Protein 3GJY (pdb70)

Structure (mmCIF, N/CA/C/O backbone):
data_3GJY
#
_entry.id   3GJY
#
_cell.length_a   52.909
_cell.length_b   65.009
_cell.length_c   87.308
_cell.angle_alpha   90.00
_cell.angle_beta   90.00
_cell.angle_gamma   90.00
#
_symmetry.space_group_name_H-M   'P 21 21 21'
#
loop_
_entity.id
_entity.type
_entity.pdbx_description
1 polymer 'Spermidine synthase'
2 non-polymer 'FORMIC ACID'
3 water water
#
loop_
_atom_site.group_PDB
_atom_site.id
_atom_site.type_symbol
_atom_site.label_atom_id
_atom_site.label_alt_id
_atom_site.label_comp_id
_atom_site.label_asym_id
_atom_site.label_entity_id
_atom_site.label_seq_id
_atom_site.pdbx_PDB_ins_code
_atom_site.Cartn_x
_atom_site.Cartn_y
_atom_site.Cartn_z
_atom_site.occupancy
_atom_site.B_iso_or_equiv
_atom_site.auth_seq_id
_atom_site.auth_comp_id
_atom_site.auth_asym_id
_atom_site.auth_atom_id
_atom_site.pdbx_PDB_model_num
ATOM 1 N N . THR A 1 21 ? -0.681 59.321 20.502 1.00 31.33 18 THR A N 1
ATOM 2 C CA . THR A 1 21 ? 0.299 59.445 21.634 1.00 29.91 18 THR A CA 1
ATOM 3 C C . THR A 1 21 ? 0.823 58.088 22.131 1.00 28.31 18 THR A C 1
ATOM 4 O O . THR A 1 21 ? 0.071 57.096 22.187 1.00 29.33 18 THR A O 1
ATOM 8 N N . PRO A 1 22 ? 2.118 58.037 22.499 1.00 25.68 19 PRO A N 1
ATOM 9 C CA . PRO A 1 22 ? 2.626 56.915 23.251 1.00 24.23 19 PRO A CA 1
ATOM 10 C C . PRO A 1 22 ? 1.939 56.841 24.591 1.00 23.45 19 PRO A C 1
ATOM 11 O O . PRO A 1 22 ? 1.391 57.851 25.063 1.00 23.29 19 PRO A O 1
ATOM 15 N N . ILE A 1 23 ? 1.973 55.648 25.182 1.00 22.86 20 ILE A N 1
ATOM 16 C CA . ILE A 1 23 ? 1.474 55.400 26.520 1.00 22.42 20 ILE A CA 1
ATOM 17 C C . ILE A 1 23 ? 2.635 54.986 27.408 1.00 21.52 20 ILE A C 1
ATOM 18 O O . ILE A 1 23 ? 3.348 54.012 27.101 1.00 20.43 20 ILE A O 1
ATOM 23 N N . ALA A 1 24 ? 2.841 55.705 28.501 1.00 20.42 21 ALA A N 1
ATOM 24 C CA . ALA A 1 24 ? 3.956 55.411 29.392 1.00 20.51 21 ALA A CA 1
ATOM 25 C C . ALA A 1 24 ? 3.839 54.014 29.966 1.00 20.97 21 ALA A C 1
ATOM 26 O O . ALA A 1 24 ? 2.722 53.528 30.245 1.00 22.55 21 ALA A O 1
ATOM 28 N N . GLY A 1 25 ? 4.987 53.356 30.112 1.00 20.17 22 GLY A N 1
ATOM 29 C CA . GLY A 1 25 ? 4.997 52.042 30.722 1.00 19.70 22 GLY A CA 1
ATOM 30 C C . GLY A 1 25 ? 6.108 51.166 30.210 1.00 19.15 22 GLY A C 1
ATOM 31 O O . GLY A 1 25 ? 7.048 51.613 29.538 1.00 18.56 22 GLY A O 1
ATOM 32 N N . THR A 1 26 ? 5.985 49.894 30.557 1.00 19.76 23 THR A N 1
ATOM 33 C CA . THR A 1 26 ? 6.960 48.877 30.215 1.00 21.40 23 THR A CA 1
ATOM 34 C C . THR A 1 26 ? 6.387 47.937 29.173 1.00 20.64 23 THR A C 1
ATOM 35 O O . THR A 1 26 ? 5.256 47.459 29.308 1.00 21.95 23 THR A O 1
ATOM 39 N N . TYR A 1 27 ? 7.173 47.685 28.129 1.00 18.92 24 TYR A N 1
ATOM 40 C CA . TYR A 1 27 ? 6.747 46.835 26.997 1.00 18.22 24 TYR A CA 1
ATOM 41 C C . TYR A 1 27 ? 7.751 45.712 26.793 1.00 18.50 24 TYR A C 1
ATOM 42 O O . TYR A 1 27 ? 8.977 45.919 26.821 1.00 18.70 24 TYR A O 1
ATOM 51 N N . GLU A 1 28 ? 7.257 44.497 26.598 1.00 19.17 25 GLU A N 1
ATOM 52 C CA A GLU A 1 28 ? 8.133 43.370 26.363 0.50 19.95 25 GLU A CA 1
ATOM 53 C CA B GLU A 1 28 ? 8.149 43.373 26.360 0.50 19.97 25 GLU A CA 1
ATOM 54 C C . GLU A 1 28 ? 8.505 43.313 24.879 1.00 19.64 25 GLU A C 1
ATOM 55 O O . GLU A 1 28 ? 7.646 43.053 24.014 1.00 20.92 25 GLU A O 1
ATOM 66 N N . GLY A 1 29 ? 9.754 43.595 24.565 1.00 18.78 26 GLY A N 1
ATOM 67 C CA . GLY A 1 29 ? 10.219 43.459 23.205 1.00 18.59 26 GLY A CA 1
ATOM 68 C C . GLY A 1 29 ? 10.606 42.027 22.917 1.00 18.38 26 GLY A C 1
ATOM 69 O O . GLY A 1 29 ? 10.591 41.138 23.802 1.00 19.59 26 GLY A O 1
ATOM 70 N N . GLU A 1 30 ? 11.032 41.793 21.691 1.00 17.27 27 GLU A N 1
ATOM 71 C CA . GLU A 1 30 ? 11.488 40.474 21.329 1.00 18.44 27 GLU A CA 1
ATOM 72 C C . GLU A 1 30 ? 12.866 40.177 21.934 1.00 18.66 27 GLU A C 1
ATOM 73 O O . GLU A 1 30 ? 13.144 39.025 22.299 1.00 21.03 27 GLU A O 1
ATOM 79 N N . TYR A 1 31 ? 13.714 41.209 22.034 1.00 18.48 28 TYR A N 1
ATOM 80 C CA . TYR A 1 31 ? 15.097 41.085 22.529 1.00 18.88 28 TYR A CA 1
ATOM 81 C C . TYR A 1 31 ? 15.380 42.002 23.719 1.00 19.20 28 TYR A C 1
ATOM 82 O O . TYR A 1 31 ? 16.467 41.942 24.300 1.00 20.45 28 TYR A O 1
ATOM 91 N N . SER A 1 32 ? 14.424 42.840 24.107 1.00 19.11 29 SER A N 1
ATOM 92 C CA A SER A 1 32 ? 14.682 43.823 25.161 0.50 20.02 29 SER A CA 1
ATOM 93 C CA B SER A 1 32 ? 14.694 43.834 25.146 0.50 18.90 29 SER A CA 1
ATOM 94 C C . SER A 1 32 ? 13.419 44.228 25.855 1.00 18.89 29 SER A C 1
ATOM 95 O O . SER A 1 32 ? 12.335 44.141 25.267 1.00 21.64 29 SER A O 1
ATOM 100 N N . VAL A 1 33 ? 13.549 44.688 27.099 1.00 18.13 30 VAL A N 1
ATOM 101 C CA A VAL A 1 33 ? 12.422 45.374 27.746 0.50 18.10 30 VAL A CA 1
ATOM 102 C CA B VAL A 1 33 ? 12.434 45.367 27.758 0.50 17.79 30 VAL A CA 1
ATOM 103 C C . VAL A 1 33 ? 12.484 46.843 27.367 1.00 17.28 30 VAL A C 1
ATOM 104 O O . VAL A 1 33 ? 13.546 47.482 27.441 1.00 17.41 30 VAL A O 1
ATOM 111 N N . ILE A 1 34 ? 11.355 47.374 26.931 1.00 16.99 31 ILE A N 1
ATOM 112 C CA . ILE A 1 34 ? 11.288 48.747 26.419 1.00 16.79 31 ILE A CA 1
ATOM 113 C C . ILE A 1 34 ? 10.472 49.601 27.395 1.00 17.75 31 ILE A C 1
ATOM 114 O O . ILE A 1 34 ? 9.321 49.258 27.671 1.00 18.29 31 ILE A O 1
ATOM 119 N N . GLU A 1 35 ? 11.049 50.699 27.880 1.00 17.10 32 GLU A N 1
ATOM 120 C CA A GLU A 1 35 ? 10.322 51.585 28.794 0.50 17.30 32 GLU A CA 1
ATOM 121 C CA B GLU A 1 35 ? 10.381 51.598 28.835 0.50 17.96 32 GLU A CA 1
ATOM 122 C C . GLU A 1 35 ? 10.106 52.941 28.159 1.00 16.75 32 GLU A C 1
ATOM 123 O O . GLU A 1 35 ? 11.026 53.535 27.608 1.00 16.54 32 GLU A O 1
ATOM 134 N N . LEU A 1 36 ? 8.853 53.409 28.217 1.00 16.09 33 LEU A N 1
ATOM 135 C CA . LEU A 1 36 ? 8.509 54.726 27.692 1.00 15.26 33 LEU A CA 1
ATOM 136 C C . LEU A 1 36 ? 8.146 55.618 28.855 1.00 15.71 33 LEU A C 1
ATOM 137 O O . LEU A 1 36 ? 7.263 55.271 29.644 1.00 16.78 33 LEU A O 1
ATOM 142 N N . GLU A 1 37 ? 8.826 56.768 28.954 1.00 16.61 34 GLU A N 1
ATOM 143 C CA . GLU A 1 37 ? 8.562 57.727 30.036 1.00 17.51 34 GLU A CA 1
ATOM 144 C C . GLU A 1 37 ? 8.273 59.117 29.448 1.00 17.78 34 GLU A C 1
ATOM 145 O O . GLU A 1 37 ? 9.032 59.621 28.615 1.00 17.87 34 GLU A O 1
ATOM 151 N N . ALA A 1 38 ? 7.190 59.740 29.895 1.00 17.97 35 ALA A N 1
ATOM 152 C CA . ALA A 1 38 ? 6.825 61.085 29.439 1.00 17.43 35 ALA A CA 1
ATOM 153 C C . ALA A 1 38 ? 7.665 62.099 30.187 1.00 17.21 35 ALA A C 1
ATOM 154 O O . ALA A 1 38 ? 7.817 62.005 31.410 1.00 18.73 35 ALA A O 1
ATOM 156 N N . ASP A 1 39 ? 8.225 63.064 29.471 1.00 17.23 36 ASP A N 1
ATOM 157 C CA . ASP A 1 39 ? 8.919 64.184 30.118 1.00 16.86 36 ASP A CA 1
ATOM 158 C C . ASP A 1 39 ? 7.970 64.970 31.022 1.00 17.26 36 ASP A C 1
ATOM 159 O O . ASP A 1 39 ? 6.881 65.353 30.600 1.00 17.96 36 ASP A O 1
ATOM 164 N N . SER A 1 40 ? 8.424 65.276 32.225 1.00 16.83 37 SER A N 1
ATOM 165 C CA . SER A 1 40 ? 7.624 66.110 33.150 1.00 16.77 37 SER A CA 1
ATOM 166 C C . SER A 1 40 ? 7.433 67.533 32.635 1.00 17.41 37 SER A C 1
ATOM 167 O O . SER A 1 40 ? 6.390 68.148 32.833 1.00 18.51 37 SER A O 1
ATOM 170 N N . TYR A 1 41 ? 8.459 68.031 31.952 1.00 17.24 38 TYR A N 1
ATOM 171 C CA . TYR A 1 41 ? 8.478 69.451 31.560 1.00 19.21 38 TYR A CA 1
ATOM 172 C C . TYR A 1 41 ? 8.202 69.761 30.092 1.00 21.77 38 TYR A C 1
ATOM 173 O O . TYR A 1 41 ? 7.829 70.870 29.764 1.00 25.39 38 TYR A O 1
ATOM 182 N N . THR A 1 42 ? 8.401 68.795 29.200 1.00 21.19 39 THR A N 1
ATOM 183 C CA . THR 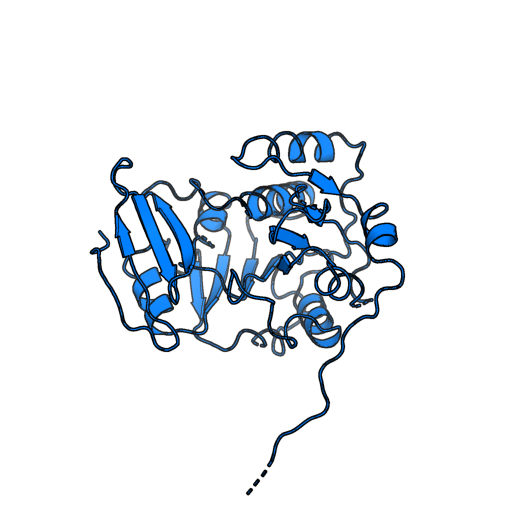A 1 42 ? 8.225 69.016 27.765 1.00 22.75 39 THR A CA 1
ATOM 184 C C . THR A 1 42 ? 6.928 68.412 27.317 1.00 22.19 39 THR A C 1
ATOM 185 O O . THR A 1 42 ? 6.715 67.204 27.487 1.00 20.87 39 THR A O 1
ATOM 189 N N . THR A 1 43 ? 6.064 69.244 26.735 1.00 21.94 40 THR A N 1
ATOM 190 C CA . THR A 1 43 ? 4.827 68.751 26.115 1.00 21.51 40 THR A CA 1
ATOM 191 C C . THR A 1 43 ? 5.206 67.758 25.020 1.00 20.59 40 THR A C 1
ATOM 192 O O . THR A 1 43 ? 6.023 68.068 24.148 1.00 21.04 40 THR A O 1
ATOM 196 N N . ASP A 1 44 ? 4.623 66.565 25.103 1.00 20.15 41 ASP A N 1
ATOM 197 C CA . ASP A 1 44 ? 4.853 65.536 24.076 1.00 18.90 41 ASP A CA 1
ATOM 198 C C . ASP A 1 44 ? 6.323 65.076 23.964 1.00 17.70 41 ASP A C 1
ATOM 199 O O . ASP A 1 44 ? 6.747 64.585 22.910 1.00 16.74 41 ASP A O 1
ATOM 204 N N . GLY A 1 45 ? 7.089 65.218 25.037 1.00 16.71 42 GLY A N 1
ATOM 205 C CA . GLY A 1 45 ? 8.439 64.682 25.101 1.00 15.51 42 GLY A CA 1
ATOM 206 C C . GLY A 1 45 ? 8.445 63.276 25.689 1.00 15.65 42 GLY A C 1
ATOM 207 O O . GLY A 1 45 ? 7.751 63.007 26.679 1.00 16.40 42 GLY A O 1
ATOM 208 N N . TRP A 1 46 ? 9.245 62.390 25.083 1.00 14.76 43 TRP A N 1
ATOM 209 C CA . TRP A 1 46 ? 9.259 60.982 25.447 1.00 14.42 43 TRP A CA 1
ATOM 210 C C . TRP A 1 46 ? 10.669 60.429 25.473 1.00 14.43 43 TRP A C 1
ATOM 211 O O . TRP A 1 46 ? 11.452 60.654 24.528 1.00 14.75 43 TRP A O 1
ATOM 222 N N . LEU A 1 47 ? 10.990 59.741 26.566 1.00 14.98 44 LEU A N 1
ATOM 223 C CA . LEU A 1 47 ? 12.247 59.017 26.700 1.00 14.95 44 LEU A CA 1
ATOM 224 C C . LEU A 1 47 ? 11.983 57.539 26.460 1.00 15.16 44 LEU A C 1
ATOM 225 O O . LEU A 1 47 ? 11.037 56.986 27.042 1.00 15.84 44 LEU A O 1
ATOM 230 N N . ILE A 1 48 ? 12.790 56.926 25.586 1.00 14.53 45 ILE A N 1
ATOM 231 C CA . ILE A 1 48 ? 12.669 55.512 25.268 1.00 14.39 45 ILE A CA 1
ATOM 232 C C . ILE A 1 48 ? 13.927 54.845 25.793 1.00 14.18 45 ILE A C 1
ATOM 233 O O . ILE A 1 48 ? 15.028 55.244 25.407 1.00 15.05 45 ILE A O 1
ATOM 238 N N . SER A 1 49 ? 13.755 53.864 26.696 1.00 14.05 46 SER A N 1
ATOM 239 C CA . SER A 1 49 ? 14.869 53.082 27.254 1.00 14.58 46 SER A CA 1
ATOM 240 C C . SER A 1 49 ? 14.744 51.637 26.832 1.00 15.08 46 SER A C 1
ATOM 241 O O . SER A 1 49 ? 13.635 51.126 26.616 1.00 15.35 46 SER A O 1
ATOM 244 N N . ILE A 1 50 ? 15.894 51.005 26.688 1.00 14.63 47 ILE A N 1
ATOM 245 C CA . ILE A 1 50 ? 15.986 49.621 26.217 1.00 15.38 47 ILE A CA 1
ATOM 246 C C . ILE A 1 50 ? 16.886 48.878 27.200 1.00 15.23 47 ILE A C 1
ATOM 247 O O . ILE A 1 50 ? 18.053 49.267 27.426 1.00 15.67 47 ILE A O 1
ATOM 252 N N . ASN A 1 51 ? 16.341 47.835 27.819 1.00 15.54 48 ASN A N 1
ATOM 253 C CA . ASN A 1 51 ? 17.052 47.118 28.873 1.00 16.80 48 ASN A CA 1
ATOM 254 C C . ASN A 1 51 ? 17.605 48.058 29.948 1.00 17.29 48 ASN A C 1
ATOM 255 O O . ASN A 1 51 ? 18.728 47.861 30.441 1.00 18.55 48 ASN A O 1
ATOM 260 N N . GLY A 1 52 ? 16.814 49.075 30.294 1.00 17.26 49 GLY A N 1
ATOM 261 C CA . GLY A 1 52 ? 17.192 50.002 31.351 1.00 18.86 49 GLY A CA 1
ATOM 262 C C . GLY A 1 52 ? 18.148 51.101 30.945 1.00 19.16 49 GLY A C 1
ATOM 263 O O . GLY A 1 52 ? 18.516 51.922 31.796 1.00 22.12 49 GLY A O 1
ATOM 264 N N . VAL A 1 53 ? 18.567 51.131 29.678 1.00 18.07 50 VAL A N 1
ATOM 265 C CA . VAL A 1 53 ? 19.502 52.160 29.193 1.00 17.97 50 VAL A CA 1
ATOM 266 C C . VAL A 1 53 ? 18.696 53.165 28.372 1.00 16.81 50 VAL A C 1
ATOM 267 O O . VAL A 1 53 ? 18.063 52.798 27.372 1.00 15.46 50 VAL A O 1
ATOM 271 N N . PRO A 1 54 ? 18.729 54.447 28.760 1.00 16.20 51 PRO A N 1
ATOM 272 C CA . PRO A 1 54 ? 18.124 55.476 27.892 1.00 17.11 51 PRO A CA 1
ATOM 273 C C . PRO A 1 54 ? 18.653 55.332 26.461 1.00 16.72 51 PRO A C 1
ATOM 274 O O . PRO A 1 54 ? 19.867 55.210 26.261 1.00 17.64 51 PRO A O 1
ATOM 278 N N . SER A 1 55 ? 17.755 55.301 25.473 1.00 16.04 52 SER A N 1
ATOM 279 C CA . SER A 1 55 ? 18.193 54.983 24.119 1.00 16.01 52 SER A CA 1
ATOM 280 C C . SER A 1 55 ? 17.764 55.986 23.062 1.00 15.12 52 SER A C 1
ATOM 281 O O . SER A 1 55 ? 18.449 56.149 22.079 1.00 16.75 52 SER A O 1
ATOM 284 N N . SER A 1 56 ? 16.609 56.597 23.225 1.00 15.29 53 SER A N 1
ATOM 285 C CA . SER A 1 56 ? 16.273 57.736 22.378 1.00 14.35 53 SER A CA 1
ATOM 286 C C . SER A 1 56 ? 15.374 58.723 23.129 1.00 14.20 53 SER A C 1
ATOM 287 O O . SER A 1 56 ? 14.822 58.393 24.188 1.00 14.76 53 SER A O 1
ATOM 290 N N . HIS A 1 57 ? 15.263 59.939 22.601 1.00 14.80 54 HIS A N 1
ATOM 291 C CA . HIS A 1 57 ? 14.338 60.922 23.124 1.00 14.53 54 HIS A CA 1
ATOM 292 C C . HIS A 1 57 ? 13.726 61.653 21.961 1.00 13.83 54 HIS A C 1
ATOM 293 O O . HIS A 1 57 ? 14.452 62.019 21.031 1.00 14.24 54 HIS A O 1
ATOM 300 N N . ILE A 1 58 ? 12.401 61.822 21.990 1.00 13.47 55 ILE A N 1
ATOM 301 C CA . ILE A 1 58 ? 11.699 62.511 20.903 1.00 13.81 55 ILE A CA 1
ATOM 302 C C . ILE A 1 58 ? 10.725 63.534 21.471 1.00 13.53 55 ILE A C 1
ATOM 303 O O . ILE A 1 58 ? 10.261 63.408 22.623 1.00 14.62 55 ILE A O 1
ATOM 308 N N . VAL A 1 59 ? 10.446 64.556 20.673 1.00 13.72 56 VAL A N 1
ATOM 309 C CA . VAL A 1 59 ? 9.324 65.446 20.950 1.00 14.33 56 VAL A CA 1
ATOM 310 C C . VAL A 1 59 ? 8.399 65.286 19.754 1.00 13.87 56 VAL A C 1
ATOM 311 O O . VAL A 1 59 ? 8.797 65.533 18.600 1.00 14.05 56 VAL A O 1
ATOM 315 N N . LEU A 1 60 ? 7.168 64.868 20.013 1.00 14.12 57 LEU A N 1
ATOM 316 C CA . LEU A 1 60 ? 6.234 64.619 18.904 1.00 14.70 57 LEU A CA 1
ATOM 317 C C . LEU A 1 60 ? 6.024 65.915 18.105 1.00 14.83 57 LEU A C 1
ATOM 318 O O . LEU A 1 60 ? 5.903 67.022 18.671 1.00 16.31 57 LEU A O 1
ATOM 323 N N . GLY A 1 61 ? 6.022 65.790 16.787 1.00 14.28 58 GLY A N 1
ATOM 324 C CA . GLY A 1 61 ? 5.824 66.934 15.906 1.00 14.84 58 GLY A CA 1
ATOM 325 C C . GLY A 1 61 ? 7.074 67.763 15.651 1.00 15.67 58 GLY A C 1
ATOM 326 O O . GLY A 1 61 ? 7.025 68.710 14.847 1.00 16.87 58 GLY A O 1
ATOM 327 N N . GLN A 1 62 ? 8.194 67.386 16.293 1.00 15.32 59 GLN A N 1
ATOM 328 C CA A GLN A 1 62 ? 9.452 68.134 16.148 0.50 15.24 59 GLN A CA 1
ATOM 329 C CA B GLN A 1 62 ? 9.447 68.131 16.179 0.50 15.41 59 GLN A CA 1
ATOM 330 C C . GLN A 1 62 ? 10.591 67.175 15.831 1.00 14.86 59 GLN A C 1
ATOM 331 O O . GLN A 1 62 ? 11.444 66.860 16.691 1.00 15.07 59 GLN A O 1
ATOM 342 N N . PRO A 1 63 ? 10.618 66.705 14.573 1.00 14.56 60 PRO A N 1
ATOM 343 C CA . PRO A 1 63 ? 11.566 65.639 14.222 1.00 14.19 60 PRO A CA 1
ATOM 344 C C . PRO A 1 63 ? 13.042 66.066 14.218 1.00 14.36 60 PRO A C 1
ATOM 345 O O . PRO A 1 63 ? 13.919 65.199 14.153 1.00 14.75 60 PRO A O 1
ATOM 349 N N . GLN A 1 64 ? 13.320 67.375 14.273 1.00 14.32 61 GLN A N 1
ATOM 350 C CA . GLN A 1 64 ? 14.713 67.811 14.376 1.00 15.03 61 GLN A CA 1
ATOM 351 C C . GLN A 1 64 ? 15.212 68.031 15.813 1.00 15.56 61 GLN A C 1
ATOM 352 O O . GLN A 1 64 ? 16.379 68.385 16.001 1.00 17.48 61 GLN A O 1
ATOM 358 N N . ALA A 1 65 ? 14.351 67.800 16.811 1.00 15.20 62 ALA A N 1
ATOM 359 C CA . ALA A 1 65 ? 14.757 67.981 18.210 1.00 14.48 62 ALA A CA 1
ATOM 360 C C . ALA A 1 65 ? 15.419 66.728 18.748 1.00 14.74 62 ALA A C 1
ATOM 361 O O . ALA A 1 65 ? 14.771 65.677 18.860 1.00 14.80 62 ALA A O 1
ATOM 363 N N . LEU A 1 66 ? 16.717 66.839 19.051 1.00 14.60 63 LEU A N 1
ATOM 364 C CA . LEU A 1 66 ? 17.515 65.701 19.538 1.00 15.73 63 LEU A CA 1
ATOM 365 C C . LEU A 1 66 ? 18.098 66.002 20.897 1.00 16.08 63 LEU A C 1
ATOM 366 O O . LEU A 1 66 ? 18.679 67.082 21.066 1.00 19.12 63 LEU A O 1
ATOM 371 N N . GLU A 1 67 ? 18.031 65.043 21.810 1.00 16.88 64 GLU A N 1
ATOM 372 C CA . GLU A 1 67 ? 18.581 65.244 23.159 1.00 18.32 64 GLU A CA 1
ATOM 373 C C . GLU A 1 67 ? 19.821 64.431 23.464 1.00 18.09 64 GLU A C 1
ATOM 374 O O . GLU A 1 67 ? 20.611 64.775 24.345 1.00 21.42 64 GLU A O 1
ATOM 380 N N . PHE A 1 68 ? 20.021 63.370 22.707 1.00 15.55 65 PHE A N 1
ATOM 381 C CA . PHE A 1 68 ? 21.203 62.539 22.810 1.00 15.15 65 PHE A CA 1
ATOM 382 C C . PHE A 1 68 ? 22.350 63.204 22.087 1.00 14.61 65 PHE A C 1
ATOM 383 O O . PHE A 1 68 ? 22.250 63.477 20.893 1.00 14.96 65 PHE A O 1
ATOM 391 N N . GLU A 1 69 ? 23.431 63.485 22.819 1.00 14.89 66 GLU A N 1
ATOM 392 C CA . GLU A 1 69 ? 24.561 64.216 22.236 1.00 15.29 66 GLU A CA 1
ATOM 393 C C . GLU A 1 69 ? 25.121 63.537 21.004 1.00 14.12 66 GLU A C 1
ATOM 394 O O . GLU A 1 69 ? 25.370 64.177 19.985 1.00 14.52 66 GLU A O 1
ATOM 400 N N . TYR A 1 70 ? 25.321 62.228 21.077 1.00 13.81 67 TYR A N 1
ATOM 401 C CA . TYR A 1 70 ? 25.961 61.569 19.939 1.00 13.13 67 TYR A CA 1
ATOM 402 C C . TYR A 1 70 ? 25.079 61.655 18.694 1.00 13.18 67 TYR A C 1
ATOM 403 O O . TYR A 1 70 ? 25.595 61.621 17.585 1.00 13.44 67 TYR A O 1
ATOM 420 N N . ARG A 1 72 ? 23.215 64.278 17.929 1.00 13.40 69 ARG A N 1
ATOM 421 C CA . ARG A 1 72 ? 23.531 65.610 17.419 1.00 13.36 69 ARG A CA 1
ATOM 422 C C . ARG A 1 72 ? 24.847 65.587 16.631 1.00 13.45 69 ARG A C 1
ATOM 423 O O . ARG A 1 72 ? 24.974 66.297 15.602 1.00 13.66 69 ARG A O 1
ATOM 431 N N . TRP A 1 73 ? 25.823 64.819 17.124 1.00 12.60 70 TRP A N 1
ATOM 432 C CA . TRP A 1 73 ? 27.135 64.759 16.454 1.00 13.21 70 TRP A CA 1
ATOM 433 C C . TRP A 1 73 ? 27.045 64.071 15.101 1.00 13.14 70 TRP A C 1
ATOM 434 O O . TRP A 1 73 ? 27.627 64.541 14.113 1.00 13.69 70 TRP A O 1
ATOM 445 N N . ILE A 1 74 ? 26.305 62.954 15.051 1.00 12.20 71 ILE A N 1
ATOM 446 C CA . ILE A 1 74 ? 26.046 62.292 13.753 1.00 12.23 71 ILE A CA 1
ATOM 447 C C . ILE A 1 74 ? 25.331 63.285 12.803 1.00 11.95 71 ILE A C 1
ATOM 448 O O . ILE A 1 74 ? 25.703 63.405 11.626 1.00 12.17 71 ILE A O 1
ATOM 453 N N . ALA A 1 75 ? 24.305 63.974 13.300 1.00 12.16 72 ALA A N 1
ATOM 454 C CA . ALA A 1 75 ? 23.592 64.938 12.450 1.00 12.27 72 ALA A CA 1
ATOM 455 C C . ALA A 1 75 ? 24.559 65.963 11.876 1.00 13.11 72 ALA A C 1
ATOM 456 O O . ALA A 1 75 ? 24.523 66.251 10.685 1.00 12.49 72 ALA A O 1
ATOM 458 N N . THR A 1 76 ? 25.428 66.526 12.725 1.00 13.25 73 THR A N 1
ATOM 459 C CA . THR A 1 76 ? 26.336 67.571 12.271 1.00 13.65 73 THR A CA 1
ATOM 460 C C . THR A 1 76 ? 27.346 67.025 11.241 1.00 13.11 73 THR A C 1
ATOM 461 O O . THR A 1 76 ? 27.554 67.633 10.168 1.00 13.25 73 THR A O 1
ATOM 465 N N . GLY A 1 77 ? 27.969 65.899 11.559 1.00 13.07 74 GLY A N 1
ATOM 466 C CA . GLY A 1 77 ? 29.002 65.377 10.658 1.00 12.99 74 GLY A CA 1
ATOM 467 C C . GLY A 1 77 ? 28.403 64.913 9.339 1.00 12.99 74 GLY A C 1
ATOM 468 O O . GLY A 1 77 ? 28.959 65.187 8.279 1.00 14.40 74 GLY A O 1
ATOM 469 N N . ALA A 1 78 ? 27.272 64.194 9.401 1.00 12.55 75 ALA A N 1
ATOM 470 C CA . ALA A 1 78 ? 26.651 63.665 8.181 1.00 12.40 75 ALA A CA 1
ATOM 471 C C . ALA A 1 78 ? 26.092 64.799 7.319 1.00 13.49 75 ALA A C 1
ATOM 472 O O . ALA A 1 78 ? 26.278 64.801 6.099 1.00 13.26 75 ALA A O 1
ATOM 474 N N . ARG A 1 79 ? 25.430 65.774 7.934 1.00 12.48 76 ARG A N 1
ATOM 475 C CA . ARG A 1 79 ? 24.849 66.873 7.120 1.00 13.12 76 ARG A CA 1
ATOM 476 C C . ARG A 1 79 ? 25.957 67.656 6.435 1.00 13.05 76 ARG A C 1
ATOM 477 O O . ARG A 1 79 ? 25.820 68.049 5.266 1.00 13.93 76 ARG A O 1
ATOM 485 N N . ALA A 1 80 ? 27.066 67.892 7.142 1.00 13.59 77 ALA A N 1
ATOM 486 C CA . ALA A 1 80 ? 28.173 68.634 6.503 1.00 14.03 77 ALA A CA 1
ATOM 487 C C . ALA A 1 80 ? 28.657 67.900 5.233 1.00 14.12 77 ALA A C 1
ATOM 488 O O . ALA A 1 80 ? 28.907 68.513 4.188 1.00 15.57 77 ALA A O 1
ATOM 490 N N . PHE A 1 81 ? 28.776 66.585 5.343 1.00 13.03 78 PHE A N 1
ATOM 491 C CA . PHE A 1 81 ? 29.239 65.783 4.244 1.00 12.40 78 PHE A CA 1
ATOM 492 C C . PHE A 1 81 ? 28.200 65.738 3.115 1.00 12.20 78 PHE A C 1
ATOM 493 O O . PHE A 1 81 ? 28.536 65.951 1.943 1.00 13.26 78 PHE A O 1
ATOM 501 N N . ILE A 1 82 ? 26.947 65.425 3.450 1.00 12.11 79 ILE A N 1
ATOM 502 C CA . ILE A 1 82 ? 25.894 65.316 2.446 1.00 12.97 79 ILE A CA 1
ATOM 503 C C . ILE A 1 82 ? 25.743 66.657 1.718 1.00 12.57 79 ILE A C 1
ATOM 504 O O . ILE A 1 82 ? 25.605 66.703 0.493 1.00 14.06 79 ILE A O 1
ATOM 509 N N . ASP A 1 83 ? 25.730 67.740 2.479 1.00 13.19 80 ASP A N 1
ATOM 510 C CA . ASP A 1 83 ? 25.540 69.056 1.869 1.00 13.93 80 ASP A CA 1
ATOM 511 C C . ASP A 1 83 ? 26.658 69.397 0.893 1.00 14.64 80 ASP A C 1
ATOM 512 O O . ASP A 1 83 ? 26.418 70.038 -0.132 1.00 16.60 80 ASP A O 1
ATOM 517 N N . ALA A 1 84 ? 27.876 69.012 1.228 1.00 14.47 81 ALA A N 1
ATOM 518 C CA . ALA A 1 84 ? 29.019 69.304 0.365 1.00 14.95 81 ALA A CA 1
ATOM 519 C C . ALA A 1 84 ? 29.153 68.385 -0.834 1.00 15.24 81 ALA A C 1
ATOM 520 O O . ALA A 1 84 ? 29.649 68.832 -1.876 1.00 17.82 81 ALA A O 1
ATOM 522 N N . HIS A 1 85 ? 28.746 67.119 -0.693 1.00 14.56 82 HIS A N 1
ATOM 523 C CA . HIS A 1 85 ? 29.157 66.109 -1.676 1.00 14.68 82 HIS A CA 1
ATOM 524 C C . HIS A 1 85 ? 28.071 65.326 -2.365 1.00 15.29 82 HIS A C 1
ATOM 525 O O . HIS A 1 85 ? 28.362 64.673 -3.365 1.00 16.99 82 HIS A O 1
ATOM 532 N N . GLN A 1 86 ? 26.852 65.330 -1.830 1.00 14.35 83 GLN A N 1
ATOM 533 C CA . GLN A 1 86 ? 25.831 64.418 -2.347 1.00 13.77 83 GLN A CA 1
ATOM 534 C C . GLN A 1 86 ? 24.575 65.149 -2.768 1.00 13.94 83 GLN A C 1
ATOM 535 O O . GLN A 1 86 ? 24.406 66.334 -2.495 1.00 15.61 83 GLN A O 1
ATOM 541 N N . ASP A 1 87 ? 23.707 64.438 -3.462 1.00 14.31 84 ASP A N 1
ATOM 542 C CA . ASP A 1 87 ? 22.467 64.999 -3.981 1.00 14.73 84 ASP A CA 1
ATOM 543 C C . ASP A 1 87 ? 21.333 64.588 -3.041 1.00 14.42 84 ASP A C 1
ATOM 544 O O . ASP A 1 87 ? 20.872 63.433 -3.028 1.00 14.51 84 ASP A O 1
ATOM 549 N N . ALA A 1 88 ? 20.884 65.542 -2.221 1.00 15.47 85 ALA A N 1
ATOM 550 C CA . ALA A 1 88 ? 19.845 65.280 -1.237 1.00 16.56 85 ALA A CA 1
ATOM 551 C C . ALA A 1 88 ? 18.538 64.805 -1.839 1.00 16.90 85 ALA A C 1
ATOM 552 O O . ALA A 1 88 ? 17.752 64.131 -1.156 1.00 17.14 85 ALA A O 1
ATOM 554 N N . SER A 1 89 ? 18.269 65.203 -3.090 1.00 17.04 86 SER A N 1
ATOM 555 C CA . SER A 1 89 ? 16.982 64.859 -3.699 1.00 17.98 86 SER A CA 1
ATOM 556 C C . SER A 1 89 ? 16.868 63.374 -4.029 1.00 18.07 86 SER A C 1
ATOM 557 O O . SER A 1 89 ? 15.767 62.878 -4.323 1.00 19.61 86 SER A O 1
ATOM 560 N N . LYS A 1 90 ? 17.984 62.656 -3.965 1.00 16.13 87 LYS A N 1
ATOM 561 C CA . LYS A 1 90 ? 17.950 61.222 -4.257 1.00 16.78 87 LYS A CA 1
ATOM 562 C C . LYS A 1 90 ? 18.699 60.376 -3.215 1.00 14.95 87 LYS A C 1
ATOM 563 O O . LYS A 1 90 ? 19.087 59.212 -3.452 1.00 16.73 87 LYS A O 1
ATOM 569 N N . LEU A 1 91 ? 18.829 60.961 -2.032 1.00 12.90 88 LEU A N 1
ATOM 570 C CA . LEU A 1 91 ? 19.636 60.368 -0.980 1.00 12.37 88 LEU A CA 1
ATOM 571 C C . LEU A 1 91 ? 19.033 59.077 -0.429 1.00 12.05 88 LEU A C 1
ATOM 572 O O . LEU A 1 91 ? 17.832 59.033 -0.123 1.00 12.24 88 LEU A O 1
ATOM 577 N N . ARG A 1 92 ? 19.882 58.062 -0.239 1.00 10.96 89 ARG A N 1
ATOM 578 C CA . ARG A 1 92 ? 19.499 56.754 0.338 1.00 10.71 89 ARG A CA 1
ATOM 579 C C . ARG A 1 92 ? 20.382 56.560 1.559 1.00 10.26 89 ARG A C 1
ATOM 580 O O . ARG A 1 92 ? 21.605 56.434 1.443 1.00 10.64 89 ARG A O 1
ATOM 588 N N . ILE A 1 93 ? 19.766 56.555 2.750 1.00 9.95 90 ILE A N 1
ATOM 589 C CA . ILE A 1 93 ? 20.504 56.359 3.994 1.00 10.53 90 ILE A CA 1
ATOM 590 C C . ILE A 1 93 ? 20.086 55.028 4.635 1.00 9.54 90 ILE A C 1
ATOM 591 O O . ILE A 1 93 ? 18.879 54.836 4.884 1.00 10.27 90 ILE A O 1
ATOM 596 N N . THR A 1 94 ? 21.061 54.147 4.901 1.00 11.03 91 THR A N 1
ATOM 597 C CA . THR A 1 94 ? 20.808 52.895 5.627 1.00 10.78 91 THR A CA 1
ATOM 598 C C . THR A 1 94 ? 21.251 53.051 7.050 1.00 10.67 91 THR A C 1
ATOM 599 O O . THR A 1 94 ? 22.408 53.465 7.299 1.00 11.54 91 THR A O 1
ATOM 603 N N . HIS A 1 95 ? 20.341 52.723 7.971 1.00 10.28 92 HIS A N 1
ATOM 604 C CA . HIS A 1 95 ? 20.591 52.788 9.400 1.00 9.42 92 HIS A CA 1
ATOM 605 C C . HIS A 1 95 ? 20.702 51.376 9.922 1.00 10.18 92 HIS A C 1
ATOM 606 O O . HIS A 1 95 ? 19.699 50.633 9.931 1.00 11.51 92 HIS A O 1
ATOM 613 N N . LEU A 1 96 ? 21.926 50.990 10.266 1.00 10.26 93 LEU A N 1
ATOM 614 C CA . LEU A 1 96 ? 22.137 49.648 10.853 1.00 10.43 93 LEU A CA 1
ATOM 615 C C . LEU A 1 96 ? 21.964 49.789 12.364 1.00 11.64 93 LEU A C 1
ATOM 616 O O . LEU A 1 96 ? 22.860 50.275 13.085 1.00 12.96 93 LEU A O 1
ATOM 621 N N . GLY A 1 97 ? 20.774 49.456 12.841 1.00 12.12 94 GLY A N 1
ATOM 622 C CA . GLY A 1 97 ? 20.352 49.855 14.207 1.00 14.02 94 GLY A CA 1
ATOM 623 C C . GLY A 1 97 ? 19.879 51.290 14.295 1.00 15.93 94 GLY A C 1
ATOM 624 O O . GLY A 1 97 ? 20.182 52.123 13.443 1.00 17.91 94 GLY A O 1
ATOM 625 N N . GLY A 1 98 ? 19.219 51.626 15.376 1.00 17.47 95 GLY A N 1
ATOM 626 C CA . GLY A 1 98 ? 18.938 53.040 15.610 1.00 18.51 95 GLY A CA 1
ATOM 627 C C . GLY A 1 98 ? 17.718 53.188 16.469 1.00 20.54 95 GLY A C 1
ATOM 628 O O . GLY A 1 98 ? 16.606 53.001 15.956 1.00 21.45 95 GLY A O 1
ATOM 629 N N . GLY A 1 99 ? 17.925 53.546 17.744 1.00 21.67 96 GLY A N 1
ATOM 630 C CA . GLY A 1 99 ? 16.854 53.535 18.724 1.00 21.18 96 GLY A CA 1
ATOM 631 C C . GLY A 1 99 ? 15.684 54.399 18.310 1.00 20.37 96 GLY A C 1
ATOM 632 O O . GLY A 1 99 ? 15.850 55.572 17.949 1.00 21.36 96 GLY A O 1
ATOM 633 N N . ALA A 1 100 ? 14.512 53.776 18.375 1.00 21.03 97 ALA A N 1
ATOM 634 C CA . ALA A 1 100 ? 13.261 54.346 18.024 1.00 17.80 97 ALA A CA 1
ATOM 635 C C . ALA A 1 100 ? 13.138 54.860 16.583 1.00 15.12 97 ALA A C 1
ATOM 636 O O . ALA A 1 100 ? 12.207 55.600 16.323 1.00 14.19 97 ALA A O 1
ATOM 638 N N . CYS A 1 101 ? 14.090 54.545 15.688 1.00 13.18 98 CYS A N 1
ATOM 639 C CA . CYS A 1 101 ? 14.148 55.189 14.363 1.00 12.67 98 CYS A CA 1
ATOM 640 C C . CYS A 1 101 ? 14.306 56.706 14.401 1.00 12.75 98 CYS A C 1
ATOM 641 O O . CYS A 1 101 ? 13.962 57.388 13.438 1.00 12.52 98 CYS A O 1
ATOM 644 N N . THR A 1 102 ? 14.831 57.233 15.509 1.00 12.18 99 THR A N 1
ATOM 645 C CA . THR A 1 102 ? 14.902 58.679 15.673 1.00 11.89 99 THR A CA 1
ATOM 646 C C . THR A 1 102 ? 15.878 59.354 14.709 1.00 11.49 99 THR A C 1
ATOM 647 O O . THR A 1 102 ? 15.561 60.430 14.164 1.00 11.60 99 THR A O 1
ATOM 664 N N . ALA A 1 104 ? 16.713 58.228 11.729 1.00 11.32 101 ALA A N 1
ATOM 665 C CA . ALA A 1 104 ? 16.026 58.126 10.436 1.00 11.08 101 ALA A CA 1
ATOM 666 C C . ALA A 1 104 ? 14.967 59.224 10.274 1.00 11.11 101 ALA A C 1
ATOM 667 O O . ALA A 1 104 ? 14.849 59.877 9.219 1.00 11.34 101 ALA A O 1
ATOM 669 N N . ARG A 1 105 ? 14.187 59.404 11.338 1.00 10.25 102 ARG A N 1
ATOM 670 C CA . ARG A 1 105 ? 13.146 60.443 11.404 1.00 11.43 102 ARG A CA 1
ATOM 671 C C . ARG A 1 105 ? 13.750 61.851 11.228 1.00 10.83 102 ARG A C 1
ATOM 672 O O . ARG A 1 105 ? 13.185 62.727 10.550 1.00 11.84 102 ARG A O 1
ATOM 680 N N . TYR A 1 106 ? 14.914 62.060 11.849 1.00 10.74 103 TYR A N 1
ATOM 681 C CA . TYR A 1 106 ? 15.614 63.333 11.735 1.00 10.80 103 TYR A CA 1
ATOM 682 C C . TYR A 1 106 ? 16.026 63.611 10.285 1.00 11.66 103 TYR A C 1
ATOM 683 O O . TYR A 1 106 ? 15.715 64.671 9.715 1.00 11.75 103 TYR A O 1
ATOM 692 N N . PHE A 1 107 ? 16.738 62.641 9.679 1.00 11.14 104 PHE A N 1
ATOM 693 C CA . PHE A 1 107 ? 17.200 62.849 8.310 1.00 11.09 104 PHE A CA 1
ATOM 694 C C . PHE A 1 107 ? 16.054 62.936 7.329 1.00 11.89 104 PHE A C 1
ATOM 695 O O . PHE A 1 107 ? 16.147 63.637 6.320 1.00 11.64 104 PHE A O 1
ATOM 703 N N . ALA A 1 108 ? 14.979 62.203 7.602 1.00 11.40 105 ALA A N 1
ATOM 704 C CA . ALA A 1 108 ? 13.802 62.277 6.714 1.00 11.71 105 ALA A CA 1
ATOM 705 C C . ALA A 1 108 ? 13.206 63.700 6.699 1.00 11.63 105 ALA A C 1
ATOM 706 O O . ALA A 1 108 ? 12.681 64.159 5.666 1.00 12.43 105 ALA A O 1
ATOM 708 N N . ASP A 1 109 ? 13.306 64.406 7.829 1.00 11.98 106 ASP A N 1
ATOM 709 C CA . ASP A 1 109 ? 12.778 65.770 7.852 1.00 12.41 106 ASP A CA 1
ATOM 710 C C . ASP A 1 109 ? 13.747 66.800 7.247 1.00 13.33 106 ASP A C 1
ATOM 711 O O . ASP A 1 109 ? 13.339 67.704 6.500 1.00 14.31 106 ASP A O 1
ATOM 716 N N . VAL A 1 110 ? 15.031 66.643 7.567 1.00 12.51 107 VAL A N 1
ATOM 717 C CA . VAL A 1 110 ? 16.060 67.537 7.019 1.00 13.47 107 VAL A CA 1
ATOM 718 C C . VAL A 1 110 ? 16.143 67.418 5.488 1.00 13.35 107 VAL A C 1
ATOM 719 O O . VAL A 1 110 ? 16.285 68.435 4.784 1.00 15.27 107 VAL A O 1
ATOM 723 N N . TYR A 1 111 ? 16.008 66.184 5.005 1.00 12.98 108 TYR A N 1
ATOM 724 C CA . TYR A 1 111 ? 16.097 65.873 3.592 1.00 13.08 108 TYR A CA 1
ATOM 725 C C . TYR A 1 111 ? 14.795 65.209 3.184 1.00 13.22 108 TYR A C 1
ATOM 726 O O . TYR A 1 111 ? 14.659 63.982 3.236 1.00 12.77 108 TYR A O 1
ATOM 735 N N . PRO A 1 112 ? 13.784 66.019 2.811 1.00 14.64 109 PRO A N 1
ATOM 736 C CA . PRO A 1 112 ? 12.426 65.471 2.678 1.00 15.47 109 PRO A CA 1
ATOM 737 C C . PRO A 1 112 ? 12.191 64.525 1.511 1.00 15.47 109 PRO A C 1
ATOM 738 O O . PRO A 1 112 ? 11.115 63.899 1.445 1.00 15.88 109 PRO A O 1
ATOM 742 N N . GLN A 1 113 ? 13.183 64.400 0.627 1.00 14.99 110 GLN A N 1
ATOM 743 C CA A GLN A 1 113 ? 13.140 63.444 -0.486 0.50 15.34 110 GLN A CA 1
ATOM 744 C CA B GLN A 1 113 ? 13.090 63.413 -0.461 0.50 15.67 110 GLN A CA 1
ATOM 745 C C . GLN A 1 113 ? 14.003 62.219 -0.225 1.00 14.70 110 GLN A C 1
ATOM 746 O O . GLN A 1 113 ? 14.069 61.314 -1.068 1.00 16.62 110 GLN A O 1
ATOM 757 N N . SER A 1 114 ? 14.684 62.194 0.926 1.00 13.63 111 SER A N 1
ATOM 758 C CA . SER A 1 114 ? 15.536 61.044 1.264 1.00 12.81 111 SER A CA 1
ATOM 759 C C . SER A 1 114 ? 14.719 59.797 1.606 1.00 12.33 111 SER A C 1
ATOM 760 O O . SER A 1 114 ? 13.560 59.888 2.043 1.00 13.40 111 SER A O 1
ATOM 763 N N . ARG A 1 115 ? 15.324 58.653 1.335 1.00 12.05 112 ARG A N 1
ATOM 764 C CA . ARG A 1 115 ? 14.782 57.370 1.730 1.00 11.80 112 ARG A CA 1
ATOM 765 C C . ARG A 1 115 ? 15.661 56.793 2.813 1.00 11.47 112 ARG A C 1
ATOM 766 O O . ARG A 1 115 ? 16.845 56.521 2.557 1.00 12.92 112 ARG A O 1
ATOM 774 N N . ASN A 1 116 ? 15.104 56.607 4.011 1.00 10.53 113 ASN A N 1
ATOM 775 C CA . ASN A 1 116 ? 15.862 56.077 5.166 1.00 10.16 113 ASN A CA 1
ATOM 776 C C . ASN A 1 116 ? 15.374 54.678 5.464 1.00 10.35 113 ASN A C 1
ATOM 777 O O . ASN A 1 116 ? 14.178 54.489 5.683 1.00 12.15 113 ASN A O 1
ATOM 782 N N . THR A 1 117 ? 16.275 53.708 5.417 1.00 10.45 114 THR A N 1
ATOM 783 C CA . THR A 1 117 ? 15.918 52.323 5.738 1.00 9.98 114 THR A CA 1
ATOM 784 C C . THR A 1 117 ? 16.591 51.947 7.043 1.00 10.43 114 THR A C 1
ATOM 785 O O . THR A 1 117 ? 17.811 52.075 7.147 1.00 11.77 114 THR A O 1
ATOM 789 N N . VAL A 1 118 ? 15.805 51.516 8.022 1.00 10.90 115 VAL A N 1
ATOM 790 C CA . VAL A 1 118 ? 16.329 51.136 9.330 1.00 10.40 115 VAL A CA 1
ATOM 791 C C . VAL A 1 118 ? 16.254 49.620 9.434 1.00 11.08 115 VAL A C 1
ATOM 792 O O . VAL A 1 118 ? 15.187 49.050 9.279 1.00 12.55 115 VAL A O 1
ATOM 796 N N . VAL A 1 119 ? 17.380 48.992 9.728 1.00 10.94 116 VAL A N 1
ATOM 797 C CA . VAL A 1 119 ? 17.443 47.552 9.965 1.00 11.47 116 VAL A CA 1
ATOM 798 C C . VAL A 1 119 ? 17.453 47.356 11.469 1.00 11.34 116 VAL A C 1
ATOM 799 O O . VAL A 1 119 ? 18.429 47.726 12.169 1.00 12.93 116 VAL A O 1
ATOM 803 N N . GLU A 1 120 ? 16.342 46.824 11.974 1.00 11.51 117 GLU A N 1
ATOM 804 C CA . GLU A 1 120 ? 16.137 46.683 13.427 1.00 12.21 117 GLU A CA 1
ATOM 805 C C . GLU A 1 120 ? 15.950 45.202 13.761 1.00 13.49 117 GLU A C 1
ATOM 806 O O . GLU A 1 120 ? 15.103 44.529 13.157 1.00 14.47 117 GLU A O 1
ATOM 812 N N . LEU A 1 121 ? 16.665 44.733 14.782 1.00 14.39 118 LEU A N 1
ATOM 813 C CA . LEU A 1 121 ? 16.599 43.346 15.235 1.00 15.64 118 LEU A CA 1
ATOM 814 C C . LEU A 1 121 ? 15.229 42.943 15.835 1.00 14.17 118 LEU A C 1
ATOM 815 O O . LEU A 1 121 ? 14.738 41.820 15.625 1.00 16.24 118 LEU A O 1
ATOM 820 N N . ASP A 1 122 ? 14.633 43.868 16.566 1.00 14.08 119 ASP A N 1
ATOM 821 C CA . ASP A 1 122 ? 13.548 43.583 17.487 1.00 13.65 119 ASP A CA 1
ATOM 822 C C . ASP A 1 122 ? 12.210 43.934 16.833 1.00 13.48 119 ASP A C 1
ATOM 823 O O . ASP A 1 122 ? 11.909 45.113 16.629 1.00 13.70 119 ASP A O 1
ATOM 828 N N . ALA A 1 123 ? 11.419 42.899 16.500 1.00 13.00 120 ALA A N 1
ATOM 829 C CA . ALA A 1 123 ? 10.144 43.122 15.800 1.00 14.02 120 ALA A CA 1
ATOM 830 C C . ALA A 1 123 ? 9.189 44.043 16.590 1.00 14.58 120 ALA A C 1
ATOM 831 O O . ALA A 1 123 ? 8.455 44.854 16.003 1.00 14.52 120 ALA A O 1
ATOM 833 N N . GLU A 1 124 ? 9.236 43.954 17.922 1.00 15.01 121 GLU A N 1
ATOM 834 C CA . GLU A 1 124 ? 8.350 44.734 18.753 1.00 14.98 121 GLU A CA 1
ATOM 835 C C . GLU A 1 124 ? 8.806 46.189 18.825 1.00 14.96 121 GLU A C 1
ATOM 836 O O . GLU A 1 124 ? 7.983 47.107 18.777 1.00 15.38 121 GLU A O 1
ATOM 842 N N . LEU A 1 125 ? 10.124 46.415 18.905 1.00 14.17 122 LEU A N 1
ATOM 843 C CA . LEU A 1 125 ? 10.604 47.783 18.825 1.00 14.46 122 LEU A CA 1
ATOM 844 C C . LEU A 1 125 ? 10.238 48.395 17.466 1.00 14.86 122 LEU A C 1
ATOM 845 O O . LEU A 1 125 ? 9.821 49.557 17.404 1.00 14.63 122 LEU A O 1
ATOM 850 N N . ALA A 1 126 ? 10.376 47.617 16.388 1.00 12.24 123 ALA A N 1
ATOM 851 C CA . ALA A 1 126 ? 9.962 48.074 15.068 1.00 12.83 123 ALA A CA 1
ATOM 852 C C . ALA A 1 126 ? 8.482 48.458 15.030 1.00 12.43 123 ALA A C 1
ATOM 853 O O . ALA A 1 126 ? 8.119 49.505 14.471 1.00 12.64 123 ALA A O 1
ATOM 855 N N . ARG A 1 127 ? 7.631 47.625 15.647 1.00 13.36 124 ARG A N 1
ATOM 856 C CA . ARG A 1 127 ? 6.181 47.888 15.633 1.00 13.19 124 ARG A CA 1
ATOM 857 C C . ARG A 1 127 ? 5.862 49.162 16.443 1.00 12.65 124 ARG A C 1
ATOM 858 O O . ARG A 1 127 ? 5.102 50.025 15.972 1.00 14.20 124 ARG A O 1
ATOM 866 N N . LEU A 1 128 ? 6.467 49.301 17.642 1.00 13.26 125 LEU A N 1
ATOM 867 C CA . LEU A 1 128 ? 6.255 50.514 18.460 1.00 13.56 125 LEU A CA 1
ATOM 868 C C . LEU A 1 128 ? 6.736 51.766 17.736 1.00 13.29 125 LEU A C 1
ATOM 869 O O . LEU A 1 128 ? 6.129 52.814 17.849 1.00 13.92 125 LEU A O 1
ATOM 874 N N . SER A 1 129 ? 7.865 51.660 17.010 1.00 13.44 126 SER A N 1
ATOM 875 C CA . SER A 1 129 ? 8.379 52.809 16.271 1.00 13.32 126 SER A CA 1
ATOM 876 C C . SER A 1 129 ? 7.371 53.292 15.240 1.00 11.72 126 SER A C 1
ATOM 877 O O . SER A 1 129 ? 7.052 54.502 15.169 1.00 12.46 126 SER A O 1
ATOM 880 N N . ARG A 1 130 ? 6.836 52.349 14.445 1.00 12.11 127 ARG A N 1
ATOM 881 C CA . ARG A 1 130 ? 5.851 52.733 13.421 1.00 11.92 127 ARG A CA 1
ATOM 882 C C . ARG A 1 130 ? 4.575 53.310 14.048 1.00 12.00 127 ARG A C 1
ATOM 883 O O . ARG A 1 130 ? 4.023 54.280 13.513 1.00 13.91 127 ARG A O 1
ATOM 891 N N . GLU A 1 131 ? 4.140 52.748 15.181 1.00 12.08 128 GLU A N 1
ATOM 892 C CA A GLU A 1 131 ? 2.874 53.175 15.782 0.50 11.97 128 GLU A CA 1
ATOM 893 C CA B GLU A 1 131 ? 2.880 53.173 15.792 0.50 12.70 128 GLU A CA 1
ATOM 894 C C . GLU A 1 131 ? 3.024 54.501 16.537 1.00 12.74 128 GLU A C 1
ATOM 895 O O . GLU A 1 131 ? 2.170 55.387 16.419 1.00 13.62 128 GLU A O 1
ATOM 906 N N . TRP A 1 132 ? 4.119 54.659 17.298 1.00 12.64 129 TRP A N 1
ATOM 907 C CA . TRP A 1 132 ? 4.182 55.709 18.322 1.00 13.39 129 TRP A CA 1
ATOM 908 C C . TRP A 1 132 ? 5.328 56.687 18.241 1.00 13.17 129 TRP A C 1
ATOM 909 O O . TRP A 1 132 ? 5.295 57.700 18.933 1.00 13.79 129 TRP A O 1
ATOM 920 N N . PHE A 1 133 ? 6.378 56.381 17.485 1.00 12.05 130 PHE A N 1
ATOM 921 C CA . PHE A 1 133 ? 7.564 57.224 17.532 1.00 12.54 130 PHE A CA 1
ATOM 922 C C . PHE A 1 133 ? 7.652 58.261 16.418 1.00 12.37 130 PHE A C 1
ATOM 923 O O . PHE A 1 133 ? 8.717 58.839 16.157 1.00 13.02 130 PHE A O 1
ATOM 931 N N . ASP A 1 134 ? 6.502 58.526 15.795 1.00 12.33 131 ASP A N 1
ATOM 932 C CA . ASP A 1 134 ? 6.310 59.760 15.021 1.00 12.46 131 ASP A CA 1
ATOM 933 C C . ASP A 1 134 ? 7.255 59.822 13.822 1.00 12.42 131 ASP A C 1
ATOM 934 O O . ASP A 1 134 ? 7.891 60.840 13.552 1.00 13.11 131 ASP A O 1
ATOM 939 N N . ILE A 1 135 ? 7.257 58.731 13.069 1.00 12.65 132 ILE A N 1
ATOM 940 C CA . ILE A 1 135 ? 8.048 58.630 11.857 1.00 12.98 132 ILE A CA 1
ATOM 941 C C . ILE A 1 135 ? 7.170 58.771 10.640 1.00 12.32 132 ILE A C 1
ATOM 942 O O . ILE A 1 135 ? 5.985 58.403 10.672 1.00 13.77 132 ILE A O 1
ATOM 947 N N . PRO A 1 136 ? 7.750 59.285 9.546 1.00 12.84 133 PRO A N 1
ATOM 948 C CA . PRO A 1 136 ? 6.970 59.410 8.304 1.00 11.84 133 PRO A CA 1
ATOM 949 C C . PRO A 1 136 ? 6.812 58.042 7.650 1.00 11.23 133 PRO A C 1
ATOM 950 O O . PRO A 1 136 ? 7.531 57.085 7.999 1.00 12.46 133 PRO A O 1
ATOM 954 N N . ARG A 1 137 ? 5.900 57.967 6.696 1.00 11.79 134 ARG A N 1
ATOM 955 C CA . ARG A 1 137 ? 5.626 56.678 6.048 1.00 11.70 134 ARG A CA 1
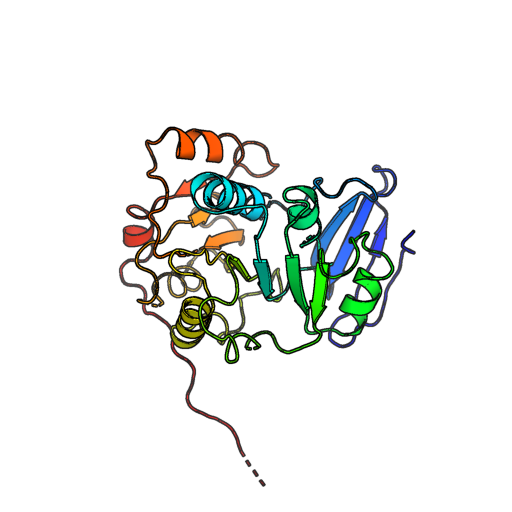ATOM 956 C C . ARG A 1 137 ? 6.796 56.179 5.197 1.00 11.77 134 ARG A C 1
ATOM 957 O O . ARG A 1 137 ? 7.665 56.980 4.762 1.00 12.23 134 ARG A O 1
ATOM 965 N N . ALA A 1 138 ? 6.811 54.868 4.965 1.00 11.69 135 ALA A N 1
ATOM 966 C CA . ALA A 1 138 ? 7.756 54.310 3.999 1.00 12.03 135 ALA A CA 1
ATOM 967 C C . ALA A 1 138 ? 7.453 54.893 2.601 1.00 11.92 135 ALA A C 1
ATOM 968 O O . ALA A 1 138 ? 6.278 55.065 2.263 1.00 12.78 135 ALA A O 1
ATOM 970 N N . PRO A 1 139 ? 8.480 55.186 1.775 1.00 10.81 136 PRO A N 1
ATOM 971 C CA . PRO A 1 139 ? 9.897 54.854 1.950 1.00 11.33 136 PRO A CA 1
ATOM 972 C C . PRO A 1 139 ? 10.714 55.959 2.650 1.00 10.54 136 PRO A C 1
ATOM 973 O O . PRO A 1 139 ? 11.938 55.806 2.789 1.00 11.40 136 PRO A O 1
ATOM 977 N N . ARG A 1 140 ? 10.086 57.038 3.110 1.00 10.48 137 ARG A N 1
ATOM 978 C CA . ARG A 1 140 ? 10.870 58.105 3.798 1.00 11.36 137 ARG A CA 1
ATOM 979 C C . ARG A 1 140 ? 11.557 57.515 5.010 1.00 11.42 137 ARG A C 1
ATOM 980 O O . ARG A 1 140 ? 12.735 57.767 5.236 1.00 11.55 137 ARG A O 1
ATOM 988 N N . VAL A 1 141 ? 10.809 56.754 5.796 1.00 10.93 138 VAL A N 1
ATOM 989 C CA . VAL A 1 141 ? 11.388 55.844 6.803 1.00 11.53 138 VAL A CA 1
ATOM 990 C C . VAL A 1 141 ? 10.760 54.480 6.575 1.00 11.32 138 VAL A C 1
ATOM 991 O O . VAL A 1 141 ? 9.545 54.349 6.620 1.00 12.00 138 VAL A O 1
ATOM 995 N N . LYS A 1 142 ? 11.600 53.492 6.276 1.00 11.01 139 LYS A N 1
ATOM 996 C CA . LYS A 1 142 ? 11.184 52.094 6.030 1.00 11.19 139 LYS A CA 1
ATOM 997 C C . LYS A 1 142 ? 11.920 51.205 6.994 1.00 12.15 139 LYS A C 1
ATOM 998 O O . LYS A 1 142 ? 13.138 51.370 7.132 1.00 13.48 139 LYS A O 1
ATOM 1004 N N . ILE A 1 143 ? 11.217 50.332 7.703 1.00 12.34 140 ILE A N 1
ATOM 1005 C CA . ILE A 1 143 ? 11.866 49.451 8.709 1.00 12.06 140 ILE A CA 1
ATOM 1006 C C . ILE A 1 143 ? 11.949 48.035 8.171 1.00 11.55 140 ILE A C 1
ATOM 1007 O O . ILE A 1 143 ? 10.947 47.487 7.682 1.00 13.85 140 ILE A O 1
ATOM 1012 N N . ARG A 1 144 ? 13.145 47.464 8.224 1.00 11.91 141 ARG A N 1
ATOM 1013 C CA . ARG A 1 144 ? 13.338 46.051 7.907 1.00 13.58 141 ARG A CA 1
ATOM 1014 C C . ARG A 1 144 ? 13.728 45.362 9.207 1.00 13.64 141 ARG A C 1
ATOM 1015 O O . ARG A 1 144 ? 14.730 45.755 9.825 1.00 13.84 141 ARG A O 1
ATOM 1023 N N . VAL A 1 145 ? 12.984 44.315 9.583 1.00 13.67 142 VAL A N 1
ATOM 1024 C CA . VAL A 1 145 ? 13.295 43.559 10.802 1.00 13.66 142 VAL A CA 1
ATOM 1025 C C . VAL A 1 145 ? 14.207 42.418 10.361 1.00 14.29 142 VAL A C 1
ATOM 1026 O O . VAL A 1 145 ? 13.775 41.489 9.640 1.00 16.96 142 VAL A O 1
ATOM 1030 N N . ASP A 1 146 ? 15.493 42.530 10.726 1.00 14.31 143 ASP A N 1
ATOM 1031 C CA A ASP A 1 146 ? 16.509 41.602 10.228 0.50 15.31 143 ASP A CA 1
ATOM 1032 C CA B ASP A 1 146 ? 16.481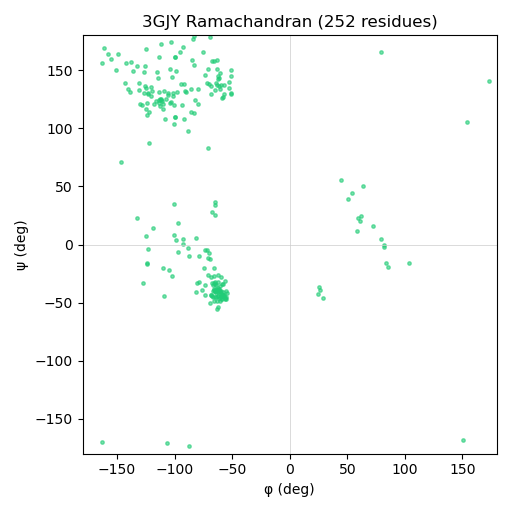 41.534 10.294 0.50 15.39 143 ASP A CA 1
ATOM 1033 C C . ASP A 1 146 ? 17.778 41.758 11.053 1.00 15.18 143 ASP A C 1
ATOM 1034 O O . ASP A 1 146 ? 17.891 42.711 11.827 1.00 16.26 143 ASP A O 1
ATOM 1043 N N . ASP A 1 147 ? 18.728 40.837 10.840 1.00 16.24 144 ASP A N 1
ATOM 1044 C CA A ASP A 1 147 ? 20.059 40.989 11.422 0.50 17.03 144 ASP A CA 1
ATOM 1045 C CA B ASP A 1 147 ? 20.087 40.877 11.347 0.50 16.83 144 ASP A CA 1
ATOM 1046 C C . ASP A 1 147 ? 20.871 41.923 10.525 1.00 16.54 144 ASP A C 1
ATOM 1047 O O . ASP A 1 147 ? 21.066 41.692 9.345 1.00 16.84 144 ASP A O 1
ATOM 1056 N N . ALA A 1 148 ? 21.311 43.019 11.123 1.00 15.42 145 ALA A N 1
ATOM 1057 C CA . ALA A 1 148 ? 22.041 44.034 10.374 1.00 14.35 145 ALA A CA 1
ATOM 1058 C C . ALA A 1 148 ? 23.347 43.551 9.736 1.00 13.43 145 ALA A C 1
ATOM 1059 O O . ALA A 1 148 ? 23.736 44.066 8.664 1.00 12.86 145 ALA A O 1
ATOM 1061 N N . ARG A 1 149 ? 24.072 42.653 10.393 1.00 14.86 146 ARG A N 1
ATOM 1062 C CA . ARG A 1 149 ? 25.303 42.134 9.788 1.00 14.19 146 ARG A CA 1
ATOM 1063 C C . ARG A 1 149 ? 24.966 41.353 8.526 1.00 15.45 146 ARG A C 1
ATOM 1064 O O . ARG A 1 149 ? 25.617 41.526 7.489 1.00 15.19 146 ARG A O 1
ATOM 1085 N N . VAL A 1 151 ? 22.316 41.752 6.637 1.00 14.02 148 VAL A N 1
ATOM 1086 C CA . VAL A 1 151 ? 21.860 42.689 5.598 1.00 12.97 148 VAL A CA 1
ATOM 1087 C C . VAL A 1 151 ? 23.097 43.339 4.933 1.00 12.99 148 VAL A C 1
ATOM 1088 O O . VAL A 1 151 ? 23.135 43.449 3.699 1.00 13.43 148 VAL A O 1
ATOM 1092 N N . ALA A 1 152 ? 24.097 43.727 5.732 1.00 12.43 149 ALA A N 1
ATOM 1093 C CA . ALA A 1 152 ? 25.302 44.330 5.150 1.00 12.20 149 ALA A CA 1
ATOM 1094 C C . ALA A 1 152 ? 25.992 43.361 4.205 1.00 12.31 149 ALA A C 1
ATOM 1095 O O . ALA A 1 152 ? 26.444 43.758 3.122 1.00 13.61 149 ALA A O 1
ATOM 1097 N N . GLU A 1 153 ? 26.042 42.081 4.580 1.00 12.52 150 GLU A N 1
ATOM 1098 C CA . GLU A 1 153 ? 26.689 41.102 3.697 1.00 14.90 150 GLU A CA 1
ATOM 1099 C C . GLU A 1 153 ? 25.991 40.987 2.358 1.00 14.33 150 GLU A C 1
ATOM 1100 O O . GLU A 1 153 ? 26.643 40.606 1.357 1.00 16.25 150 GLU A O 1
ATOM 1106 N N . SER A 1 154 ? 24.684 41.292 2.318 1.00 14.58 151 SER A N 1
ATOM 1107 C CA A SER A 1 154 ? 23.973 41.217 1.045 0.50 14.60 151 SER A CA 1
ATOM 1108 C CA B SER A 1 154 ? 23.875 41.240 1.100 0.50 14.48 151 SER A CA 1
ATOM 1109 C C . SER A 1 154 ? 23.903 42.519 0.253 1.00 13.41 151 SER A C 1
ATOM 1110 O O . SER A 1 154 ? 23.327 42.547 -0.834 1.00 15.17 151 SER A O 1
ATOM 1115 N N . PHE A 1 155 ? 24.531 43.604 0.761 1.00 12.40 152 PHE A N 1
ATOM 1116 C CA . PHE A 1 155 ? 24.535 44.853 0.002 1.00 12.17 152 PHE A CA 1
ATOM 1117 C C . PHE A 1 155 ? 25.056 44.585 -1.413 1.00 13.07 152 PHE A C 1
ATOM 1118 O O . PHE A 1 155 ? 26.112 43.954 -1.590 1.00 12.97 152 PHE A O 1
ATOM 1126 N N . THR A 1 156 ? 24.361 45.132 -2.402 1.00 13.73 153 THR A N 1
ATOM 1127 C CA . THR A 1 156 ? 24.871 45.142 -3.779 1.00 13.60 153 THR A CA 1
ATOM 1128 C C . THR A 1 156 ? 25.583 46.496 -4.058 1.00 12.65 153 THR A C 1
ATOM 1129 O O . THR A 1 156 ? 25.458 47.473 -3.291 1.00 12.30 153 THR A O 1
ATOM 1133 N N . PRO A 1 157 ? 26.354 46.574 -5.142 1.00 11.98 154 PRO A N 1
ATOM 1134 C CA . PRO A 1 157 ? 27.119 47.794 -5.354 1.00 13.14 154 PRO A CA 1
ATOM 1135 C C . PRO A 1 157 ? 26.319 49.062 -5.525 1.00 13.77 154 PRO A C 1
ATOM 1136 O O . PRO A 1 157 ? 25.295 49.095 -6.204 1.00 15.08 154 PRO A O 1
ATOM 1140 N N . ALA A 1 158 ? 26.785 50.118 -4.863 1.00 13.59 155 ALA A N 1
ATOM 1141 C CA . ALA A 1 158 ? 26.216 51.466 -5.055 1.00 13.51 155 ALA A CA 1
ATOM 1142 C C . ALA A 1 158 ? 24.708 51.470 -4.843 1.00 13.39 155 ALA A C 1
ATOM 1143 O O . ALA A 1 158 ? 23.945 52.104 -5.583 1.00 15.29 155 ALA A O 1
ATOM 1145 N N . SER A 1 159 ? 24.294 50.783 -3.779 1.00 12.24 156 SER A N 1
ATOM 1146 C CA . SER A 1 159 ? 22.880 50.659 -3.404 1.00 12.25 156 SER A CA 1
ATOM 1147 C C . SER A 1 159 ? 22.417 51.634 -2.338 1.00 12.13 156 SER A C 1
ATOM 1148 O O . SER A 1 159 ? 21.224 51.695 -2.037 1.00 13.22 156 SER A O 1
ATOM 1151 N N . ARG A 1 160 ? 23.349 52.395 -1.772 1.00 11.45 157 ARG A N 1
ATOM 1152 C CA . ARG A 1 160 ? 23.007 53.423 -0.740 1.00 11.07 157 ARG A CA 1
ATOM 1153 C C . ARG A 1 160 ? 24.078 54.506 -0.729 1.00 11.24 157 ARG A C 1
ATOM 1154 O O . ARG A 1 160 ? 25.208 54.237 -1.136 1.00 12.03 157 ARG A O 1
ATOM 1162 N N . ASP A 1 161 ? 23.747 55.691 -0.200 1.00 10.54 158 ASP A N 1
ATOM 1163 C CA . ASP A 1 161 ? 24.689 56.813 -0.212 1.00 10.77 158 ASP A CA 1
ATOM 1164 C C . ASP A 1 161 ? 25.361 57.031 1.105 1.00 10.20 158 ASP A C 1
ATOM 1165 O O . ASP A 1 161 ? 26.484 57.549 1.146 1.00 10.93 158 ASP A O 1
ATOM 1170 N N . VAL A 1 162 ? 24.683 56.628 2.191 1.00 10.03 159 VAL A N 1
ATOM 1171 C CA . VAL A 1 162 ? 25.186 56.817 3.545 1.00 9.50 159 VAL A CA 1
ATOM 1172 C C . VAL A 1 162 ? 24.789 55.587 4.328 1.00 9.46 159 VAL A C 1
ATOM 1173 O O . VAL A 1 162 ? 23.664 55.135 4.207 1.00 10.84 159 VAL A O 1
ATOM 1177 N N . ILE A 1 163 ? 25.696 55.104 5.166 1.00 9.54 160 ILE A N 1
ATOM 1178 C CA . ILE A 1 163 ? 25.381 54.078 6.163 1.00 9.71 160 ILE A CA 1
ATOM 1179 C C . ILE A 1 163 ? 25.685 54.667 7.541 1.00 9.60 160 ILE A C 1
ATOM 1180 O O . ILE A 1 163 ? 26.775 55.166 7.764 1.00 11.24 160 ILE A O 1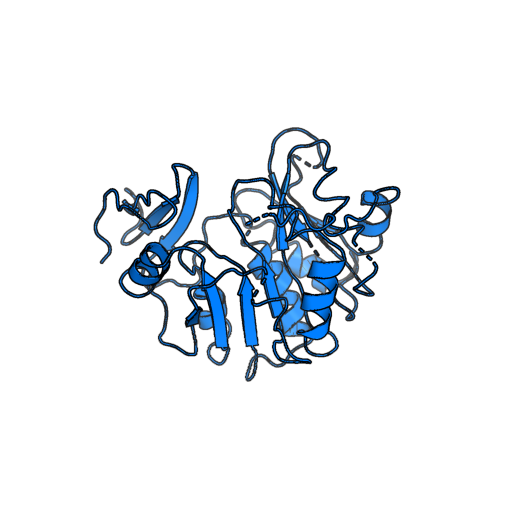
ATOM 1185 N N . ILE A 1 164 ? 24.708 54.591 8.449 1.00 10.04 161 ILE A N 1
ATOM 1186 C CA . ILE A 1 164 ? 24.854 54.985 9.845 1.00 10.61 161 ILE A CA 1
ATOM 1187 C C . ILE A 1 164 ? 24.748 53.710 10.679 1.00 10.57 161 ILE A C 1
ATOM 1188 O O . ILE A 1 164 ? 23.722 53.037 10.643 1.00 12.56 161 ILE A O 1
ATOM 1193 N N . ARG A 1 165 ? 25.806 53.385 11.420 1.00 11.01 162 ARG A N 1
ATOM 1194 C CA . ARG A 1 165 ? 25.795 52.219 12.309 1.00 10.63 162 ARG A CA 1
ATOM 1195 C C . ARG A 1 165 ? 25.551 52.707 13.732 1.00 10.81 162 ARG A C 1
ATOM 1196 O O . ARG A 1 165 ? 26.347 53.499 14.286 1.00 12.45 162 ARG A O 1
ATOM 1204 N N . ASP A 1 166 ? 24.469 52.238 14.333 1.00 11.46 163 ASP A N 1
ATOM 1205 C CA . ASP A 1 166 ? 24.144 52.590 15.722 1.00 11.44 163 ASP A CA 1
ATOM 1206 C C . ASP A 1 166 ? 23.463 51.400 16.340 1.00 13.30 163 ASP A C 1
ATOM 1207 O O . ASP A 1 166 ? 22.262 51.384 16.573 1.00 13.10 163 ASP A O 1
ATOM 1212 N N . VAL A 1 167 ? 24.271 50.374 16.571 1.00 14.60 164 VAL A N 1
ATOM 1213 C CA . VAL A 1 167 ? 23.796 49.103 17.110 1.00 17.39 164 VAL A CA 1
ATOM 1214 C C . VAL A 1 167 ? 23.960 49.085 18.637 1.00 19.14 164 VAL A C 1
ATOM 1215 O O . VAL A 1 167 ? 25.006 49.514 19.172 1.00 20.46 164 VAL A O 1
ATOM 1219 N N . PHE A 1 168 ? 22.945 48.573 19.330 1.00 22.02 165 PHE A N 1
ATOM 1220 C CA . PHE A 1 168 ? 23.050 48.317 20.802 1.00 22.91 165 PHE A CA 1
ATOM 1221 C C . PHE A 1 168 ? 23.711 49.498 21.502 1.00 23.80 165 PHE A C 1
ATOM 1222 O O . PHE A 1 168 ? 24.723 49.346 22.215 1.00 23.27 165 PHE A O 1
ATOM 1230 N N . ALA A 1 169 ? 23.128 50.682 21.311 1.00 23.59 166 ALA A N 1
ATOM 1231 C CA . ALA A 1 169 ? 23.763 51.895 21.788 1.00 24.67 166 ALA A CA 1
ATOM 1232 C C . ALA A 1 169 ? 23.855 51.840 23.290 1.00 25.62 166 ALA A C 1
ATOM 1233 O O . ALA A 1 169 ? 22.926 51.375 23.960 1.00 26.60 166 ALA A O 1
ATOM 1235 N N . GLY A 1 170 ? 25.014 52.244 23.811 1.00 26.28 167 GLY A N 1
ATOM 1236 C CA . GLY A 1 170 ? 25.301 52.117 25.243 1.00 27.18 167 GLY A CA 1
ATOM 1237 C C . GLY A 1 170 ? 26.235 50.971 25.571 1.00 27.61 167 GLY A C 1
ATOM 1238 O O . GLY A 1 170 ? 26.814 50.933 26.668 1.00 28.86 167 GLY A O 1
ATOM 1239 N N . ALA A 1 171 ? 26.416 50.047 24.627 1.00 28.06 168 ALA A N 1
ATOM 1240 C CA . ALA A 1 171 ? 27.274 48.868 24.821 1.00 28.95 168 ALA A CA 1
ATOM 1241 C C . ALA A 1 171 ? 28.472 48.944 23.898 1.00 30.27 168 ALA A C 1
ATOM 1242 O O . ALA A 1 171 ? 28.457 49.689 22.901 1.00 29.68 168 ALA A O 1
ATOM 1244 N N . ILE A 1 172 ? 29.509 48.167 24.215 1.00 31.03 169 ILE A N 1
ATOM 1245 C CA . ILE A 1 172 ? 30.605 47.947 23.280 1.00 32.00 169 ILE A CA 1
ATOM 1246 C C . ILE A 1 172 ? 30.043 47.200 22.052 1.00 31.54 169 ILE A C 1
ATOM 1247 O O . ILE A 1 172 ? 29.196 46.302 22.160 1.00 31.84 169 ILE A O 1
ATOM 1252 N N . THR A 1 173 ? 30.476 47.594 20.866 1.00 31.90 170 THR A N 1
ATOM 1253 C CA . THR A 1 173 ? 29.784 47.068 19.693 1.00 30.18 170 THR A CA 1
ATOM 1254 C C . THR A 1 173 ? 30.110 45.553 19.523 1.00 27.99 170 THR A C 1
ATOM 1255 O O . THR A 1 173 ? 31.258 45.196 19.756 1.00 28.23 170 THR A O 1
ATOM 1259 N N . PRO A 1 174 ? 29.108 44.689 19.180 1.00 25.43 171 PRO A N 1
ATOM 1260 C CA . PRO A 1 174 ? 29.502 43.297 18.847 1.00 23.06 171 PRO A CA 1
ATOM 1261 C C . PRO A 1 174 ? 30.609 43.238 17.820 1.00 21.30 171 PRO A C 1
ATOM 1262 O O . PRO A 1 174 ? 30.675 44.074 16.894 1.00 19.80 171 PRO A O 1
ATOM 1266 N N . GLN A 1 175 ? 31.472 42.238 17.975 1.00 19.74 172 GLN A N 1
ATOM 1267 C CA . GLN A 1 175 ? 32.702 42.175 17.227 1.00 18.95 172 GLN A CA 1
ATOM 1268 C C . GLN A 1 175 ? 32.452 42.146 15.726 1.00 17.09 172 GLN A C 1
ATOM 1269 O O . GLN A 1 175 ? 33.220 42.778 14.958 1.00 16.98 172 GLN A O 1
ATOM 1275 N N . ASN A 1 176 ? 31.364 41.510 15.300 1.00 16.90 173 ASN A N 1
ATOM 1276 C CA . ASN A 1 176 ? 31.094 41.389 13.870 1.00 17.34 173 ASN A CA 1
ATOM 1277 C C . ASN A 1 176 ? 30.672 42.658 13.150 1.00 15.47 173 ASN A C 1
ATOM 1278 O O . ASN A 1 176 ? 30.566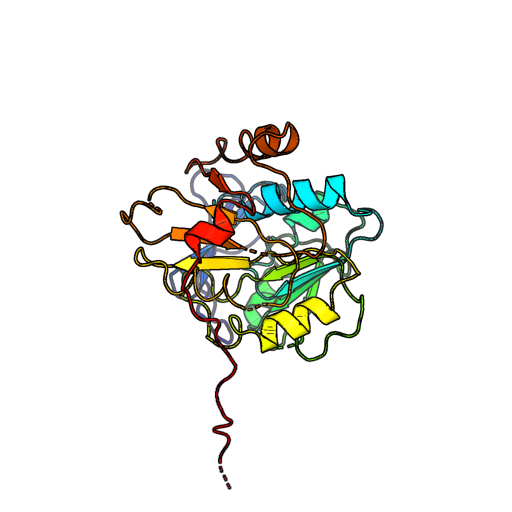 42.670 11.934 1.00 15.90 173 ASN A O 1
ATOM 1283 N N . PHE A 1 177 ? 30.502 43.734 13.914 1.00 14.76 174 PHE A N 1
ATOM 1284 C CA . PHE A 1 177 ? 30.277 45.054 13.353 1.00 14.58 174 PHE A CA 1
ATOM 1285 C C . PHE A 1 177 ? 31.544 45.893 13.348 1.00 14.65 174 PHE A C 1
ATOM 1286 O O . PHE A 1 177 ? 31.480 47.081 13.025 1.00 15.30 174 PHE A O 1
ATOM 1294 N N . THR A 1 178 ? 32.690 45.298 13.686 1.00 13.80 175 THR A N 1
ATOM 1295 C CA . THR A 1 178 ? 33.920 46.083 13.839 1.00 14.84 175 THR A CA 1
ATOM 1296 C C . THR A 1 178 ? 35.092 45.613 12.987 1.00 13.71 175 THR A C 1
ATOM 1297 O O . THR A 1 178 ? 36.212 46.109 13.151 1.00 15.06 175 THR A O 1
ATOM 1301 N N . THR A 1 179 ? 34.834 44.663 12.098 1.00 13.37 176 THR A N 1
ATOM 1302 C CA . THR A 1 179 ? 35.911 43.999 11.380 1.00 13.05 176 THR A CA 1
ATOM 1303 C C . THR A 1 179 ? 36.092 44.562 9.984 1.00 12.52 176 THR A C 1
ATOM 1304 O O . THR A 1 179 ? 35.180 45.166 9.378 1.00 12.63 176 THR A O 1
ATOM 1308 N N . VAL A 1 180 ? 37.272 44.285 9.439 1.00 12.89 177 VAL A N 1
ATOM 1309 C CA . VAL A 1 180 ? 37.590 44.656 8.060 1.00 12.93 177 VAL A CA 1
ATOM 1310 C C . VAL A 1 180 ? 36.543 44.076 7.103 1.00 13.62 177 VAL A C 1
ATOM 1311 O O . VAL A 1 180 ? 36.083 44.762 6.185 1.00 12.79 177 VAL A O 1
ATOM 1315 N N . GLU A 1 181 ? 36.109 42.846 7.356 1.00 14.08 178 GLU A N 1
ATOM 1316 C CA . GLU A 1 181 ? 35.123 42.228 6.468 1.00 13.27 178 GLU A CA 1
ATOM 1317 C C . GLU A 1 181 ? 33.802 42.994 6.489 1.00 12.25 178 GLU A C 1
ATOM 1318 O O . GLU A 1 181 ? 33.198 43.218 5.436 1.00 12.59 178 GLU A O 1
ATOM 1324 N N . PHE A 1 182 ? 33.371 43.425 7.677 1.00 11.61 179 PHE A N 1
ATOM 1325 C CA . PHE A 1 182 ? 32.165 44.249 7.769 1.00 12.06 179 PHE A CA 1
ATOM 1326 C C . PHE A 1 182 ? 32.331 45.555 7.004 1.00 12.01 179 PHE A C 1
ATOM 1327 O O . PHE A 1 182 ? 31.457 45.907 6.221 1.00 11.71 179 PHE A O 1
ATOM 1335 N N . PHE A 1 183 ? 33.468 46.214 7.189 1.00 11.48 180 PHE A N 1
ATOM 1336 C CA . PHE A 1 183 ? 33.712 47.490 6.503 1.00 10.94 180 PHE A CA 1
ATOM 1337 C C . PHE A 1 183 ? 33.763 47.299 4.987 1.00 11.22 180 PHE A C 1
ATOM 1338 O O . PHE A 1 183 ? 33.273 48.145 4.243 1.00 11.85 180 PHE A O 1
ATOM 1346 N N . GLU A 1 184 ? 34.299 46.150 4.536 1.00 10.44 181 GLU A N 1
ATOM 1347 C CA . GLU A 1 184 ? 34.347 45.861 3.096 1.00 11.85 181 GLU A CA 1
ATOM 1348 C C . GLU A 1 184 ? 32.940 45.701 2.518 1.00 11.37 181 GLU A C 1
ATOM 1349 O O . GLU A 1 184 ? 32.677 46.157 1.379 1.00 11.83 181 GLU A O 1
ATOM 1355 N N . HIS A 1 185 ? 32.037 45.056 3.267 1.00 10.72 182 HIS A N 1
ATOM 1356 C CA . HIS A 1 185 ? 30.654 44.965 2.814 1.00 10.36 182 HIS A CA 1
ATOM 1357 C C . HIS A 1 185 ? 30.015 46.356 2.697 1.00 11.49 182 HIS A C 1
ATOM 1358 O O . HIS A 1 185 ? 29.334 46.654 1.710 1.00 11.04 182 HIS A O 1
ATOM 1365 N N . CYS A 1 186 ? 30.246 47.184 3.710 1.00 11.01 183 CYS A N 1
ATOM 1366 C CA . CYS A 1 186 ? 29.743 48.572 3.689 1.00 10.41 183 CYS A CA 1
ATOM 1367 C C . CYS A 1 186 ? 30.296 49.353 2.517 1.00 11.05 183 CYS A C 1
ATOM 1368 O O . CYS A 1 186 ? 29.549 50.040 1.831 1.00 11.76 183 CYS A O 1
ATOM 1371 N N . HIS A 1 187 ? 31.594 49.192 2.251 1.00 11.81 184 HIS A N 1
ATOM 1372 C CA . HIS A 1 187 ? 32.209 49.894 1.127 1.00 11.81 184 HIS A CA 1
ATOM 1373 C C . HIS A 1 187 ? 31.601 49.487 -0.226 1.00 10.93 184 HIS A C 1
ATOM 1374 O O . HIS A 1 187 ? 31.277 50.331 -1.062 1.00 12.65 184 HIS A O 1
ATOM 1381 N N . ARG A 1 188 ? 31.397 48.173 -0.423 1.00 10.59 185 ARG A N 1
ATOM 1382 C CA . ARG A 1 188 ? 30.748 47.727 -1.629 1.00 11.34 185 ARG A CA 1
ATOM 1383 C C . ARG A 1 188 ? 29.358 48.338 -1.782 1.00 11.01 185 ARG A C 1
ATOM 1384 O O . ARG A 1 188 ? 28.981 48.769 -2.874 1.00 12.12 185 ARG A O 1
ATOM 1392 N N . GLY A 1 189 ? 28.579 48.357 -0.700 1.00 10.40 186 GLY A N 1
ATOM 1393 C CA . GLY A 1 189 ? 27.210 48.883 -0.818 1.00 11.39 186 GLY A CA 1
ATOM 1394 C C . GLY A 1 189 ? 27.149 50.374 -1.081 1.00 10.74 186 GLY A C 1
ATOM 1395 O O . GLY A 1 189 ? 26.162 50.832 -1.621 1.00 11.79 186 GLY A O 1
ATOM 1396 N N . LEU A 1 190 ? 28.152 51.146 -0.646 1.00 12.00 187 LEU A N 1
ATOM 1397 C CA . LEU A 1 190 ? 28.111 52.593 -0.824 1.00 11.30 187 LEU A CA 1
ATOM 1398 C C . LEU A 1 190 ? 28.317 53.009 -2.268 1.00 12.07 187 LEU A C 1
ATOM 1399 O O . LEU A 1 190 ? 29.191 52.459 -2.981 1.00 13.65 187 LEU A O 1
ATOM 1404 N N . ALA A 1 191 ? 27.539 54.005 -2.691 1.00 12.47 188 ALA A N 1
ATOM 1405 C CA . ALA A 1 191 ? 27.867 54.722 -3.930 1.00 14.17 188 ALA A CA 1
ATOM 1406 C C . ALA A 1 191 ? 29.333 55.174 -3.872 1.00 13.24 188 ALA A C 1
ATOM 1407 O O . ALA A 1 191 ? 29.849 55.456 -2.800 1.00 13.50 188 ALA A O 1
ATOM 1409 N N . PRO A 1 192 ? 30.014 55.286 -5.020 1.00 14.52 189 PRO A N 1
ATOM 1410 C CA . PRO A 1 192 ? 31.378 55.798 -4.982 1.00 14.91 189 PRO A CA 1
ATOM 1411 C C . PRO A 1 192 ? 31.452 57.113 -4.211 1.00 14.63 189 PRO A C 1
ATOM 1412 O O . PRO A 1 192 ? 30.664 58.031 -4.469 1.00 15.92 189 PRO A O 1
ATOM 1416 N N . GLY A 1 193 ? 32.388 57.180 -3.263 1.00 13.96 190 GLY A N 1
ATOM 1417 C CA . GLY A 1 193 ? 32.548 58.384 -2.471 1.00 13.93 190 GLY A CA 1
ATOM 1418 C C . GLY A 1 193 ? 31.549 58.559 -1.353 1.00 12.88 190 GLY A C 1
ATOM 1419 O O . GLY A 1 193 ? 31.612 59.582 -0.672 1.00 14.41 190 GLY A O 1
ATOM 1420 N N . GLY A 1 194 ? 30.668 57.568 -1.120 1.00 13.22 191 GLY A N 1
ATOM 1421 C CA . GLY A 1 194 ? 29.628 57.704 -0.088 1.00 12.59 191 GLY A CA 1
ATOM 1422 C C . GLY A 1 194 ? 30.201 57.694 1.319 1.00 11.94 191 GLY A C 1
ATOM 1423 O O . GLY A 1 194 ? 31.400 57.536 1.512 1.00 12.24 191 GLY A O 1
ATOM 1424 N N . LEU A 1 195 ? 29.324 57.844 2.305 1.00 10.96 192 LEU A N 1
ATOM 1425 C CA . LEU A 1 195 ? 29.736 58.031 3.687 1.00 10.27 192 LEU A CA 1
ATOM 1426 C C . LEU A 1 195 ? 29.341 56.874 4.573 1.00 10.03 192 LEU A C 1
ATOM 1427 O O . LEU A 1 195 ? 28.189 56.475 4.577 1.00 11.22 192 LEU A O 1
ATOM 1432 N N . TYR A 1 196 ? 30.302 56.388 5.360 1.00 10.82 193 TYR A N 1
ATOM 1433 C CA . TYR A 1 196 ? 30.051 55.505 6.491 1.00 10.68 193 TYR A CA 1
ATOM 1434 C C . TYR A 1 196 ? 30.238 56.306 7.786 1.00 11.28 193 TYR A C 1
ATOM 1435 O O . TYR A 1 196 ? 31.268 56.941 7.983 1.00 12.51 193 TYR A O 1
ATOM 1444 N N . VAL A 1 197 ? 29.263 56.213 8.686 1.00 11.43 194 VAL A N 1
ATOM 1445 C CA A VAL A 1 197 ? 29.289 56.922 9.987 0.50 12.27 194 VAL A CA 1
ATOM 1446 C CA B VAL A 1 197 ? 29.384 56.877 9.969 0.50 12.30 194 VAL A CA 1
ATOM 1447 C C . VAL A 1 197 ? 28.885 55.927 11.060 1.00 12.63 194 VAL A C 1
ATOM 1448 O O . VAL A 1 197 ? 27.837 55.290 10.916 1.00 13.86 194 VAL A O 1
ATOM 1455 N N . ALA A 1 198 ? 29.650 55.822 12.133 1.00 11.34 195 ALA A N 1
ATOM 1456 C CA . ALA A 1 198 ? 29.312 54.908 13.217 1.00 11.55 195 ALA A CA 1
ATOM 1457 C C . ALA A 1 198 ? 29.359 55.560 14.575 1.00 11.95 195 ALA A C 1
ATOM 1458 O O . ALA A 1 198 ? 30.296 56.298 14.904 1.00 12.72 195 ALA A O 1
ATOM 1460 N N . ASN A 1 199 ? 28.375 55.218 15.395 1.00 11.81 196 ASN A N 1
ATOM 1461 C CA . ASN A 1 199 ? 28.453 55.501 16.821 1.00 13.14 196 ASN A CA 1
ATOM 1462 C C . ASN A 1 199 ? 29.275 54.415 17.503 1.00 14.22 196 ASN A C 1
ATOM 1463 O O . ASN A 1 199 ? 29.003 53.226 17.341 1.00 15.56 196 ASN A O 1
ATOM 1468 N N . CYS A 1 200 ? 30.323 54.816 18.209 1.00 15.74 197 CYS A N 1
ATOM 1469 C CA . CYS A 1 200 ? 31.188 53.859 18.924 1.00 16.49 197 CYS A CA 1
ATOM 1470 C C . CYS A 1 200 ? 31.233 54.278 20.381 1.00 17.77 197 CYS A C 1
ATOM 1471 O O . CYS A 1 200 ? 31.656 55.379 20.702 1.00 18.67 197 CYS A O 1
ATOM 1474 N N . GLY A 1 201 ? 30.728 53.417 21.260 1.00 19.03 198 GLY A N 1
ATOM 1475 C CA . GLY A 1 201 ? 30.867 53.643 22.708 1.00 21.01 198 GLY A CA 1
ATOM 1476 C C . GLY A 1 201 ? 32.140 52.969 23.206 1.00 23.23 198 GLY A C 1
ATOM 1477 O O . GLY A 1 201 ? 32.423 51.810 22.850 1.00 23.59 198 GLY A O 1
ATOM 1478 N N . ASP A 1 202 ? 32.939 53.696 23.988 1.00 24.30 199 ASP A N 1
ATOM 1479 C CA . ASP A 1 202 ? 34.196 53.105 24.471 1.00 26.25 199 ASP A CA 1
ATOM 1480 C C . ASP A 1 202 ? 34.610 53.689 25.820 1.00 28.11 199 ASP A C 1
ATOM 1481 O O . ASP A 1 202 ? 34.275 54.840 26.161 1.00 26.64 199 ASP A O 1
ATOM 1486 N N . HIS A 1 203 ? 35.306 52.870 26.613 1.00 31.97 200 HIS A N 1
ATOM 1487 C CA . HIS A 1 203 ? 35.962 53.406 27.821 1.00 34.18 200 HIS A CA 1
ATOM 1488 C C . HIS A 1 203 ? 37.399 53.800 27.516 1.00 34.56 200 HIS A C 1
ATOM 1489 O O . HIS A 1 203 ? 37.933 53.473 26.448 1.00 35.81 200 HIS A O 1
ATOM 1496 N N . SER A 1 204 ? 38.023 54.485 28.463 1.00 34.49 201 SER A N 1
ATOM 1497 C CA . SER A 1 204 ? 39.031 55.449 28.105 1.00 34.09 201 SER A CA 1
ATOM 1498 C C . SER A 1 204 ? 40.407 54.942 27.611 1.00 32.67 201 SER A C 1
ATOM 1499 O O . SER A 1 204 ? 41.198 55.735 27.128 1.00 32.61 201 SER A O 1
ATOM 1502 N N . ASP A 1 205 ? 40.640 53.633 27.626 1.00 31.48 202 ASP A N 1
ATOM 1503 C CA . ASP A 1 205 ? 41.777 53.044 26.909 1.00 30.72 202 ASP A CA 1
ATOM 1504 C C . ASP A 1 205 ? 41.606 53.222 25.371 1.00 28.26 202 ASP A C 1
ATOM 1505 O O . ASP A 1 205 ? 42.573 53.273 24.608 1.00 28.06 202 ASP A O 1
ATOM 1510 N N . LEU A 1 206 ? 40.353 53.311 24.943 1.00 26.38 203 LEU A N 1
ATOM 1511 C CA . LEU A 1 206 ? 40.009 53.571 23.545 1.00 24.08 203 LEU A CA 1
ATOM 1512 C C . LEU A 1 206 ? 40.498 52.507 22.557 1.00 22.96 203 LEU A C 1
ATOM 1513 O O . LEU A 1 206 ? 40.586 52.776 21.357 1.00 21.46 203 LEU A O 1
ATOM 1518 N N . ARG A 1 207 ? 40.795 51.291 23.051 1.00 21.61 204 ARG A N 1
ATOM 1519 C CA . ARG A 1 207 ? 41.329 50.245 22.176 1.00 21.55 204 ARG A CA 1
ATOM 1520 C C . ARG A 1 207 ? 40.293 49.810 21.160 1.00 19.92 204 ARG A C 1
ATOM 1521 O O . ARG A 1 207 ? 40.655 49.477 20.031 1.00 20.48 204 ARG A O 1
ATOM 1529 N N . GLY A 1 208 ? 39.031 49.806 21.565 1.00 20.10 205 GLY A N 1
ATOM 1530 C CA . GLY A 1 208 ? 37.927 49.470 20.647 1.00 19.20 205 GLY A CA 1
ATOM 1531 C C . GLY A 1 208 ? 37.800 50.462 19.494 1.00 18.14 205 GLY A C 1
ATOM 1532 O O . GLY A 1 208 ? 37.834 50.090 18.314 1.00 17.57 205 GLY A O 1
ATOM 1533 N N . ALA A 1 209 ? 37.668 51.732 19.839 1.00 16.90 206 ALA A N 1
ATOM 1534 C CA . ALA A 1 209 ? 37.619 52.788 18.805 1.00 15.72 206 ALA A CA 1
ATOM 1535 C C . ALA A 1 209 ? 38.841 52.749 17.870 1.00 15.67 206 ALA A C 1
ATOM 1536 O O . ALA A 1 209 ? 38.719 52.878 16.638 1.00 15.20 206 ALA A O 1
ATOM 1538 N N . LYS A 1 210 ? 40.036 52.602 18.450 1.00 15.92 207 LYS A N 1
ATOM 1539 C CA . LYS A 1 210 ? 41.244 52.630 17.654 1.00 16.39 207 LYS A CA 1
ATOM 1540 C C . LYS A 1 210 ? 41.303 51.411 16.714 1.00 15.26 207 LYS A C 1
ATOM 1541 O O . LYS A 1 210 ? 41.704 51.554 15.563 1.00 16.70 207 LYS A O 1
ATOM 1547 N N . SER A 1 211 ? 40.903 50.232 17.188 1.00 15.65 208 SER A N 1
ATOM 1548 C CA A SER A 1 211 ? 40.876 49.061 16.321 0.50 15.76 208 SER A CA 1
ATOM 1549 C CA B SER A 1 211 ? 40.863 49.048 16.323 0.50 16.21 208 SER A CA 1
ATOM 1550 C C . SER A 1 211 ? 39.820 49.204 15.207 1.00 15.70 208 SER A C 1
ATOM 1551 O O . SER A 1 211 ? 40.036 48.759 14.077 1.00 15.61 208 SER A O 1
ATOM 1556 N N . GLU A 1 212 ? 38.689 49.842 15.522 1.00 14.66 209 GLU A N 1
ATOM 1557 C CA . GLU A 1 212 ? 37.674 50.062 14.463 1.00 13.97 209 GLU A CA 1
ATOM 1558 C C . GLU A 1 212 ? 38.280 50.960 13.408 1.00 13.73 209 GLU A C 1
ATOM 1559 O O . GLU A 1 212 ? 38.147 50.686 12.202 1.00 13.21 209 GLU A O 1
ATOM 1565 N N . LEU A 1 213 ? 38.886 52.062 13.851 1.00 14.00 210 LEU A N 1
ATOM 1566 C CA . LEU A 1 213 ? 39.547 52.958 12.906 1.00 13.96 210 LEU A CA 1
ATOM 1567 C C . LEU A 1 213 ? 40.629 52.272 12.054 1.00 14.27 210 LEU A C 1
ATOM 1568 O O . LEU A 1 213 ? 40.729 52.531 10.839 1.00 15.50 210 LEU A O 1
ATOM 1573 N N . ALA A 1 214 ? 41.470 51.445 12.689 1.00 14.44 211 ALA A N 1
ATOM 1574 C CA . ALA A 1 214 ? 42.473 50.688 11.939 1.00 15.96 211 ALA A CA 1
ATOM 1575 C C . ALA A 1 214 ? 4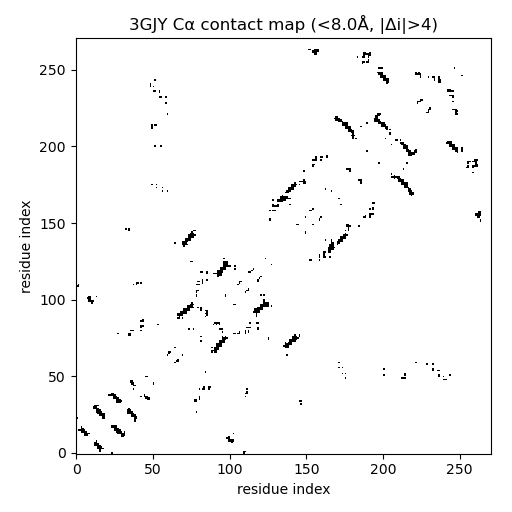1.840 49.858 10.802 1.00 15.82 211 ALA A C 1
ATOM 1576 O O . ALA A 1 214 ? 42.321 49.858 9.667 1.00 16.66 211 ALA A O 1
ATOM 1578 N N . GLY A 1 215 ? 40.694 49.226 11.072 1.00 15.58 212 GLY A N 1
ATOM 1579 C CA . GLY A 1 215 ? 40.038 48.429 10.043 1.00 15.91 212 GLY A CA 1
ATOM 1580 C C . GLY A 1 215 ? 39.441 49.318 8.963 1.00 14.66 212 GLY A C 1
ATOM 1581 O O . GLY A 1 215 ? 39.549 49.020 7.785 1.00 15.46 212 GLY A O 1
ATOM 1598 N N . GLU A 1 218 ? 41.900 50.432 6.269 1.00 18.53 215 GLU A N 1
ATOM 1599 C CA . GLU A 1 218 ? 42.241 49.468 5.211 1.00 19.33 215 GLU A CA 1
ATOM 1600 C C . GLU A 1 218 ? 41.243 49.494 4.059 1.00 17.69 215 GLU A C 1
ATOM 1601 O O . GLU A 1 218 ? 41.496 48.959 2.976 1.00 20.22 215 GLU A O 1
ATOM 1607 N N . VAL A 1 219 ? 40.050 50.028 4.318 1.00 15.86 216 VAL A N 1
ATOM 1608 C CA . VAL A 1 219 ? 38.929 49.923 3.402 1.00 15.25 216 VAL A CA 1
ATOM 1609 C C . VAL A 1 219 ? 38.580 51.265 2.724 1.00 15.26 216 VAL A C 1
ATOM 1610 O O . VAL A 1 219 ? 38.282 51.297 1.507 1.00 17.34 216 VAL A O 1
ATOM 1614 N N . PHE A 1 220 ? 38.557 52.344 3.514 1.00 14.00 217 PHE A N 1
ATOM 1615 C CA . PHE A 1 220 ? 38.226 53.701 3.042 1.00 14.70 217 PHE A CA 1
ATOM 1616 C C . PHE A 1 220 ? 39.507 54.498 2.889 1.00 14.23 217 PHE A C 1
ATOM 1617 O O . PHE A 1 220 ? 40.395 54.411 3.730 1.00 15.76 217 PHE A O 1
ATOM 1625 N N . GLU A 1 221 ? 39.558 55.362 1.881 1.00 14.29 218 GLU A N 1
ATOM 1626 C CA . GLU A 1 221 ? 40.754 56.204 1.692 1.00 14.61 218 GLU A CA 1
ATOM 1627 C C . GLU A 1 221 ? 40.877 57.280 2.772 1.00 13.29 218 GLU A C 1
ATOM 1628 O O . GLU A 1 221 ? 41.967 57.729 3.090 1.00 15.77 218 GLU A O 1
ATOM 1634 N N . HIS A 1 222 ? 39.757 57.691 3.358 1.00 12.96 219 HIS A N 1
ATOM 1635 C CA . HIS A 1 222 ? 39.767 58.844 4.289 1.00 13.40 219 HIS A CA 1
ATOM 1636 C C . HIS A 1 222 ? 38.928 58.543 5.522 1.00 13.51 219 HIS A C 1
ATOM 1637 O O . HIS A 1 222 ? 37.953 57.791 5.450 1.00 13.05 219 HIS A O 1
ATOM 1644 N N . VAL A 1 223 ? 39.335 59.134 6.647 1.00 13.52 220 VAL A N 1
ATOM 1645 C CA . VAL A 1 223 ? 38.627 58.977 7.936 1.00 13.59 220 VAL A CA 1
ATOM 1646 C C . VAL A 1 223 ? 38.646 60.273 8.702 1.00 13.54 220 VAL A C 1
ATOM 1647 O O . VAL A 1 223 ? 39.524 61.113 8.507 1.00 14.88 220 VAL A O 1
ATOM 1651 N N . ALA A 1 224 ? 37.667 60.422 9.594 1.00 13.24 221 ALA A N 1
ATOM 1652 C CA . ALA A 1 224 ? 37.580 61.557 10.501 1.00 13.18 221 ALA A CA 1
ATOM 1653 C C . ALA A 1 224 ? 36.732 61.147 11.686 1.00 13.27 221 ALA A C 1
ATOM 1654 O O . ALA A 1 224 ? 36.013 60.126 11.630 1.00 12.77 221 ALA A O 1
ATOM 1656 N N . VAL A 1 225 ? 36.814 61.932 12.759 1.00 12.39 222 VAL A N 1
ATOM 1657 C CA . VAL A 1 225 ? 36.033 61.627 13.947 1.00 13.30 222 VAL A CA 1
ATOM 1658 C C . VAL A 1 225 ? 35.405 62.866 14.589 1.00 12.78 222 VAL A C 1
ATOM 1659 O O . VAL A 1 225 ? 35.853 64.002 14.385 1.00 14.17 222 VAL A O 1
ATOM 1663 N N . ILE A 1 226 ? 34.348 62.618 15.348 1.00 12.99 223 ILE A N 1
ATOM 1664 C CA . ILE A 1 226 ? 33.797 63.595 16.277 1.00 13.34 223 ILE A CA 1
ATOM 1665 C C . ILE A 1 226 ? 33.769 62.987 17.658 1.00 14.30 223 ILE A C 1
ATOM 1666 O O . ILE A 1 226 ? 33.209 61.921 17.877 1.00 15.48 223 ILE A O 1
ATOM 1671 N N . ALA A 1 227 ? 34.446 63.643 18.603 1.00 17.18 224 ALA A N 1
ATOM 1672 C CA . ALA A 1 227 ? 34.767 62.997 19.871 1.00 20.32 224 ALA A CA 1
ATOM 1673 C C . ALA A 1 227 ? 34.317 63.779 21.061 1.00 21.84 224 ALA A C 1
ATOM 1674 O O . ALA A 1 227 ? 34.306 65.020 21.033 1.00 20.45 224 ALA A O 1
ATOM 1676 N N . ASP A 1 228 ? 33.978 63.006 22.108 1.00 24.34 225 ASP A N 1
ATOM 1677 C CA . ASP A 1 228 ? 33.679 63.524 23.432 1.00 25.18 225 ASP A CA 1
ATOM 1678 C C . ASP A 1 228 ? 34.994 63.725 24.169 1.00 25.45 225 ASP A C 1
ATOM 1679 O O . ASP A 1 228 ? 35.669 62.762 24.495 1.00 25.60 225 ASP A O 1
ATOM 1684 N N . PRO A 1 229 ? 35.337 64.9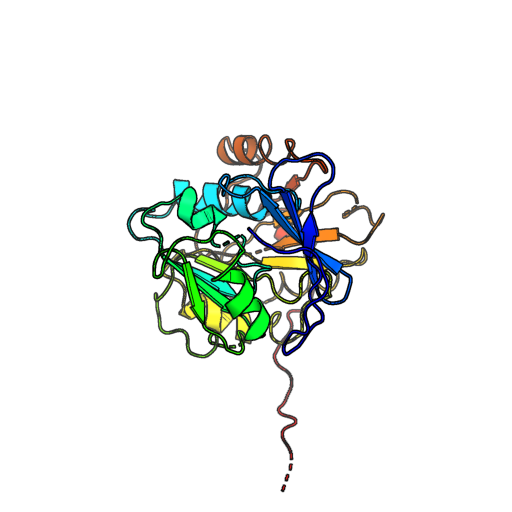79 24.453 1.00 26.00 226 PRO A N 1
ATOM 1685 C CA . PRO A 1 229 ? 36.645 65.295 25.046 1.00 26.50 226 PRO A CA 1
ATOM 1686 C C . PRO A 1 229 ? 36.945 64.699 26.445 1.00 26.87 226 PRO A C 1
ATOM 1687 O O . PRO A 1 229 ? 38.041 64.213 26.647 1.00 26.44 226 PRO A O 1
ATOM 1691 N N . PRO A 1 230 ? 35.961 64.643 27.380 1.00 28.55 227 PRO A N 1
ATOM 1692 C CA . PRO A 1 230 ? 36.302 63.971 28.654 1.00 29.13 227 PRO A CA 1
ATOM 1693 C C . PRO A 1 230 ? 36.609 62.470 28.518 1.00 30.66 227 PRO A C 1
ATOM 1694 O O . PRO A 1 230 ? 37.304 61.906 29.360 1.00 31.27 227 PRO A O 1
ATOM 1706 N N . LEU A 1 232 ? 38.199 61.139 25.706 1.00 32.70 229 LEU A N 1
ATOM 1707 C CA . LEU A 1 232 ? 39.585 61.221 25.220 1.00 32.79 229 LEU A CA 1
ATOM 1708 C C . LEU A 1 232 ? 40.565 61.468 26.357 1.00 33.79 229 LEU A C 1
ATOM 1709 O O . LEU A 1 232 ? 41.684 60.941 26.338 1.00 33.42 229 LEU A O 1
ATOM 1714 N N . LYS A 1 233 ? 40.132 62.270 27.331 1.00 34.68 230 LYS A N 1
ATOM 1715 C CA . LYS A 1 233 ? 40.958 62.600 28.502 1.00 35.68 230 LYS A CA 1
ATOM 1716 C C . LYS A 1 233 ? 40.917 61.510 29.578 1.00 36.10 230 LYS A C 1
ATOM 1717 O O . LYS A 1 233 ? 41.469 61.699 30.668 1.00 36.96 230 LYS A O 1
ATOM 1723 N N . GLY A 1 234 ? 40.252 60.389 29.283 1.00 36.42 231 GLY A N 1
ATOM 1724 C CA . GLY A 1 234 ? 40.184 59.265 30.217 1.00 36.63 231 GLY A CA 1
ATOM 1725 C C . GLY A 1 234 ? 39.306 59.442 31.445 1.00 36.80 231 GLY A C 1
ATOM 1726 O O . GLY A 1 234 ? 39.422 58.668 32.408 1.00 37.51 231 GLY A O 1
ATOM 1727 N N . ARG A 1 235 ? 38.427 60.439 31.430 1.00 36.71 232 ARG A N 1
ATOM 1728 C CA . ARG A 1 235 ? 37.596 60.754 32.601 1.00 36.31 232 ARG A CA 1
ATOM 1729 C C . ARG A 1 235 ? 36.378 59.853 32.757 1.00 35.87 232 ARG A C 1
ATOM 1730 O O . ARG A 1 235 ? 35.930 59.583 33.878 1.00 36.56 232 ARG A O 1
ATOM 1738 N N . ARG A 1 236 ? 35.815 59.413 31.631 1.00 35.24 233 ARG A N 1
ATOM 1739 C CA . ARG A 1 236 ? 34.630 58.577 31.655 1.00 33.81 233 ARG A CA 1
ATOM 1740 C C . ARG A 1 236 ? 34.448 57.824 30.323 1.00 32.46 233 ARG A C 1
ATOM 1741 O O . ARG A 1 236 ? 35.153 58.076 29.352 1.00 32.32 233 ARG A O 1
ATOM 1749 N N . TYR A 1 237 ? 33.530 56.860 30.327 1.00 30.97 234 TYR A N 1
ATOM 1750 C CA . TYR A 1 237 ? 32.991 56.248 29.115 1.00 29.84 234 TYR A CA 1
ATOM 1751 C C . TYR A 1 237 ? 32.319 57.350 28.314 1.00 28.05 234 TYR A C 1
ATOM 1752 O O . TYR A 1 237 ? 31.765 58.315 28.868 1.00 27.43 234 TYR A O 1
ATOM 1761 N N . GLY A 1 238 ? 32.361 57.213 26.989 1.00 26.77 235 GLY A N 1
ATOM 1762 C CA . GLY A 1 238 ? 31.719 58.168 26.119 1.00 24.81 235 GLY A CA 1
ATOM 1763 C C . GLY A 1 238 ? 31.538 57.633 24.710 1.00 23.02 235 GLY A C 1
ATOM 1764 O O . GLY A 1 238 ? 31.718 56.445 24.439 1.00 22.79 235 GLY A O 1
ATOM 1765 N N . ASN A 1 239 ? 31.149 58.538 23.838 1.00 21.29 236 ASN A N 1
ATOM 1766 C CA . ASN A 1 239 ? 30.877 58.183 22.453 1.00 20.01 236 ASN A CA 1
ATOM 1767 C C . ASN A 1 239 ? 31.868 58.865 21.583 1.00 18.27 236 ASN A C 1
ATOM 1768 O O . ASN A 1 239 ? 32.225 60.039 21.828 1.00 18.85 236 ASN A O 1
ATOM 1773 N N . ILE A 1 240 ? 32.263 58.149 20.537 1.00 16.36 237 ILE A N 1
ATOM 1774 C CA . ILE A 1 240 ? 33.055 58.744 19.473 1.00 14.58 237 ILE A CA 1
ATOM 1775 C C . ILE A 1 240 ? 32.380 58.362 18.159 1.00 13.46 237 ILE A C 1
ATOM 1776 O O . ILE A 1 240 ? 32.012 57.201 17.949 1.00 14.84 237 ILE A O 1
ATOM 1781 N N . ILE A 1 241 ? 32.199 59.346 17.294 1.00 13.02 238 ILE A N 1
ATOM 1782 C CA . ILE A 1 241 ? 31.607 59.118 15.975 1.00 11.77 238 ILE A CA 1
ATOM 1783 C C . ILE A 1 241 ? 32.767 58.895 14.989 1.00 12.30 238 ILE A C 1
ATOM 1784 O O . ILE A 1 241 ? 33.642 59.756 14.830 1.00 13.82 238 ILE A O 1
ATOM 1789 N N . LEU A 1 242 ? 32.776 57.728 14.354 1.00 11.35 239 LEU A N 1
ATOM 1790 C CA . LEU A 1 242 ? 33.813 57.319 13.394 1.00 10.88 239 LEU A CA 1
ATOM 1791 C C . LEU A 1 242 ? 33.278 57.459 11.992 1.00 11.73 239 LEU A C 1
ATOM 1792 O O . LEU A 1 242 ? 32.210 56.909 11.674 1.00 12.45 239 LEU A O 1
ATOM 1805 N N . GLY A 1 244 ? 34.103 57.248 7.725 1.00 11.81 241 GLY A N 1
ATOM 1806 C CA . GLY A 1 244 ? 34.974 56.745 6.665 1.00 12.18 241 GLY A CA 1
ATOM 1807 C C . GLY A 1 244 ? 34.356 57.063 5.311 1.00 10.94 241 GLY A C 1
ATOM 1808 O O . GLY A 1 244 ? 33.131 57.029 5.156 1.00 11.68 241 GLY A O 1
ATOM 1809 N N . SER A 1 245 ? 35.187 57.444 4.339 1.00 12.10 242 SER A N 1
ATOM 1810 C CA . SER A 1 245 ? 34.722 57.681 2.979 1.00 11.90 242 SER A CA 1
ATOM 1811 C C . SER A 1 245 ? 35.918 57.690 2.044 1.00 11.96 242 SER A C 1
ATOM 1812 O O . SER A 1 245 ? 37.060 57.977 2.482 1.00 12.89 242 SER A O 1
ATOM 1815 N N . ASP A 1 246 ? 35.660 57.408 0.762 1.00 12.71 243 ASP A N 1
ATOM 1816 C CA . ASP A 1 246 ? 36.681 57.667 -0.264 1.00 12.78 243 ASP A CA 1
ATOM 1817 C C . ASP A 1 246 ? 36.766 59.145 -0.673 1.00 13.02 243 ASP A C 1
ATOM 1818 O O . ASP A 1 246 ? 37.696 59.540 -1.377 1.00 14.59 243 ASP A O 1
ATOM 1823 N N . THR A 1 247 ? 35.798 59.932 -0.221 1.00 13.79 244 THR A N 1
ATOM 1824 C CA . THR A 1 247 ? 35.819 61.392 -0.357 1.00 13.62 244 THR A CA 1
ATOM 1825 C C . THR A 1 247 ? 36.606 61.989 0.820 1.00 13.88 244 THR A C 1
ATOM 1826 O O . THR A 1 247 ? 36.426 61.566 1.964 1.00 14.07 244 THR A O 1
ATOM 1830 N N . GLU A 1 248 ? 37.512 62.940 0.530 1.00 15.25 245 GLU A N 1
ATOM 1831 C CA . GLU A 1 248 ? 38.233 63.637 1.591 1.00 15.95 245 GLU A CA 1
ATOM 1832 C C . GLU A 1 248 ? 37.309 64.324 2.589 1.00 15.81 245 GLU A C 1
ATOM 1833 O O . GLU A 1 248 ? 36.316 64.913 2.198 1.00 16.67 245 GLU A O 1
ATOM 1839 N N . PHE A 1 249 ? 37.639 64.209 3.871 1.00 15.68 246 PHE A N 1
ATOM 1840 C CA . PHE A 1 249 ? 36.968 64.954 4.920 1.00 14.58 246 PHE A CA 1
ATOM 1841 C C . PHE A 1 249 ? 37.594 66.329 5.060 1.00 16.02 246 PHE A C 1
ATOM 1842 O O . PHE A 1 249 ? 38.756 66.559 4.664 1.00 16.36 246 PHE A O 1
ATOM 1850 N N . PHE A 1 250 ? 36.836 67.242 5.640 1.00 16.23 247 PHE A N 1
ATOM 1851 C CA . PHE A 1 250 ? 37.307 68.619 5.819 1.00 18.21 247 PHE A CA 1
ATOM 1852 C C . PHE A 1 250 ? 38.552 68.637 6.724 1.00 18.23 247 PHE A C 1
ATOM 1853 O O . PHE A 1 250 ? 38.715 67.813 7.640 1.00 17.44 247 PHE A O 1
ATOM 1861 N N . SER A 1 251 ? 39.466 69.549 6.432 1.00 20.24 248 SER A N 1
ATOM 1862 C CA . SER A 1 251 ? 40.627 69.724 7.281 1.00 22.29 248 SER A CA 1
ATOM 1863 C C . SER A 1 251 ? 40.265 70.605 8.447 1.00 22.83 248 SER A C 1
ATOM 1864 O O . SER A 1 251 ? 39.346 71.416 8.343 1.00 22.23 248 SER A O 1
ATOM 1867 N N . SER A 1 252 ? 41.002 70.444 9.538 1.00 24.66 249 SER A N 1
ATOM 1868 C CA . SER A 1 252 ? 40.795 71.234 10.724 1.00 27.90 249 SER A CA 1
ATOM 1869 C C . SER A 1 252 ? 40.887 72.730 10.471 1.00 29.64 249 SER A C 1
ATOM 1870 O O . SER A 1 252 ? 40.193 73.502 11.122 1.00 30.54 249 SER A O 1
ATOM 1873 N N . ASN A 1 253 ? 41.691 73.182 9.529 1.00 31.81 250 ASN A N 1
ATOM 1874 C CA . ASN A 1 253 ? 41.649 74.652 9.394 1.00 33.77 250 ASN A CA 1
ATOM 1875 C C . ASN A 1 253 ? 40.805 75.224 8.242 1.00 33.64 250 ASN A C 1
ATOM 1876 O O . ASN A 1 253 ? 41.110 76.265 7.652 1.00 34.86 250 ASN A O 1
ATOM 1881 N N . SER A 1 254 ? 39.704 74.549 7.958 1.00 32.43 251 SER A N 1
ATOM 1882 C CA . SER A 1 254 ? 38.827 74.955 6.896 1.00 30.59 251 SER A CA 1
ATOM 1883 C C . SER A 1 254 ? 37.645 75.706 7.484 1.00 29.96 251 SER A C 1
ATOM 1884 O O . SER A 1 254 ? 37.351 75.623 8.696 1.00 29.32 251 SER A O 1
ATOM 1887 N N . THR A 1 255 ? 36.971 76.452 6.624 1.00 29.35 252 THR A N 1
ATOM 1888 C CA . THR A 1 255 ? 35.758 77.123 7.036 1.00 28.12 252 THR A CA 1
ATOM 1889 C C . THR A 1 255 ? 34.659 76.107 7.327 1.00 26.86 252 THR A C 1
ATOM 1890 O O . THR A 1 255 ? 33.866 76.320 8.239 1.00 26.18 252 THR A O 1
ATOM 1894 N N . GLU A 1 256 ? 34.630 74.981 6.591 1.00 25.42 253 GLU A N 1
ATOM 1895 C CA . GLU A 1 256 ? 33.632 73.944 6.851 1.00 24.73 253 GLU A CA 1
ATOM 1896 C C . GLU A 1 256 ? 33.845 73.334 8.225 1.00 22.96 253 GLU A C 1
ATOM 1897 O O . GLU A 1 256 ? 32.872 73.054 8.920 1.00 22.82 253 GLU A O 1
ATOM 1903 N N . ALA A 1 257 ? 35.111 73.127 8.607 1.00 21.65 254 ALA A N 1
ATOM 1904 C CA . ALA A 1 257 ? 35.411 72.610 9.927 1.00 20.15 254 ALA A CA 1
ATOM 1905 C C . ALA A 1 257 ? 34.994 73.607 11.007 1.00 19.65 254 ALA A C 1
ATOM 1906 O O . ALA A 1 257 ? 34.481 73.218 12.038 1.00 18.15 254 ALA A O 1
ATOM 1908 N N . SER A 1 258 ? 35.208 74.895 10.777 1.00 19.78 255 SER A N 1
ATOM 1909 C CA . SER A 1 258 ? 34.723 75.868 11.764 1.00 19.77 255 SER A CA 1
ATOM 1910 C C . SER A 1 258 ? 33.207 75.816 11.915 1.00 18.57 255 SER A C 1
ATOM 1911 O O . SER A 1 258 ? 32.708 75.930 13.038 1.00 18.06 255 SER A O 1
ATOM 1914 N N . ALA A 1 259 ? 32.475 75.652 10.812 1.00 17.98 256 ALA A N 1
ATOM 1915 C CA . ALA A 1 259 ? 31.013 75.533 10.877 1.00 18.22 256 ALA A CA 1
ATOM 1916 C C . ALA A 1 259 ? 30.583 74.274 11.641 1.00 16.99 256 ALA A C 1
ATOM 1917 O O . ALA A 1 259 ? 29.673 74.325 12.475 1.00 18.09 256 ALA A O 1
ATOM 1919 N N . ILE A 1 260 ? 31.228 73.140 11.350 1.00 16.06 257 ILE A N 1
ATOM 1920 C CA . ILE A 1 260 ? 30.968 71.935 12.106 1.00 16.20 257 ILE A CA 1
ATOM 1921 C C . ILE A 1 260 ? 31.221 72.203 13.586 1.00 15.84 257 ILE A C 1
ATOM 1922 O O . ILE A 1 260 ? 30.400 71.852 14.449 1.00 15.40 257 ILE A O 1
ATOM 1927 N N . THR A 1 261 ? 32.367 72.837 13.885 1.00 15.84 258 THR A N 1
ATOM 1928 C CA . THR A 1 261 ? 32.735 73.059 15.260 1.00 16.52 258 THR A CA 1
ATOM 1929 C C . THR A 1 261 ? 31.692 73.896 15.999 1.00 16.06 258 THR A C 1
ATOM 1930 O O . THR A 1 261 ? 31.332 73.591 17.140 1.00 15.81 258 THR A O 1
ATOM 1934 N N . ARG A 1 262 ? 31.195 74.946 15.368 1.00 15.94 259 ARG A N 1
ATOM 1935 C CA A ARG A 1 262 ? 30.202 75.798 16.023 0.50 16.25 259 ARG A CA 1
ATOM 1936 C CA B ARG A 1 262 ? 30.202 75.792 16.024 0.50 16.86 259 ARG A CA 1
ATOM 1937 C C . ARG A 1 262 ? 28.973 74.982 16.374 1.00 16.81 259 ARG A C 1
ATOM 1938 O O . ARG A 1 262 ? 28.416 75.150 17.458 1.00 17.91 259 ARG A O 1
ATOM 1953 N N . GLU A 1 263 ? 28.564 74.061 15.483 1.00 16.65 260 GLU A N 1
ATOM 1954 C CA A GLU A 1 263 ? 27.437 73.188 15.824 0.50 16.63 260 GLU A CA 1
ATOM 1955 C CA B GLU A 1 263 ? 27.432 73.186 15.825 0.50 17.01 260 GLU A CA 1
ATOM 1956 C C . GLU A 1 263 ? 27.757 72.260 16.987 1.00 17.12 260 GLU A C 1
ATOM 1957 O O . GLU A 1 263 ? 26.927 72.034 17.865 1.00 18.76 260 GLU A O 1
ATOM 1968 N N . LEU A 1 264 ? 28.965 71.702 16.991 1.00 16.21 261 LEU A N 1
ATOM 1969 C CA . LEU A 1 264 ? 29.379 70.781 18.049 1.00 16.26 261 LEU A CA 1
ATOM 1970 C C . LEU A 1 264 ? 29.495 71.420 19.424 1.00 17.47 261 LEU A C 1
ATOM 1971 O O . LEU A 1 264 ? 29.497 70.719 20.440 1.00 19.30 261 LEU A O 1
ATOM 1976 N N . LEU A 1 265 ? 29.618 72.746 19.451 1.00 16.30 262 LEU A N 1
ATOM 1977 C CA . LEU A 1 265 ? 29.695 73.474 20.721 1.00 17.59 262 LEU A CA 1
ATOM 1978 C C . LEU A 1 265 ? 28.320 73.836 21.227 1.00 18.08 262 LEU A C 1
ATOM 1979 O O . LEU A 1 265 ? 28.204 74.403 22.330 1.00 20.26 262 LEU A O 1
ATOM 1984 N N . GLY A 1 266 ? 27.277 73.512 20.458 1.00 17.64 263 GLY A N 1
ATOM 1985 C CA . GLY A 1 266 ? 25.912 73.885 20.808 1.00 19.92 263 GLY A CA 1
ATOM 1986 C C . GLY A 1 266 ? 25.129 72.934 21.694 1.00 19.93 263 GLY A C 1
ATOM 1987 O O . GLY A 1 266 ? 24.026 73.289 22.156 1.00 20.45 263 GLY A O 1
ATOM 1988 N N . GLY A 1 267 ? 25.664 71.737 21.922 1.00 20.91 264 GLY A N 1
ATOM 1989 C CA . GLY A 1 267 ? 24.994 70.724 22.761 1.00 20.82 264 GLY A CA 1
ATOM 1990 C C . GLY A 1 267 ? 25.335 70.863 24.239 1.00 22.05 264 GLY A C 1
ATOM 1991 O O . GLY A 1 267 ? 26.047 71.782 24.619 1.00 22.95 264 GLY A O 1
ATOM 1992 N N . GLY A 1 268 ? 24.886 69.921 25.056 1.00 21.71 265 GLY A N 1
ATOM 1993 C CA . GLY A 1 268 ? 25.213 69.919 26.486 1.00 22.75 265 GLY A CA 1
ATOM 1994 C C . GLY A 1 268 ? 26.627 69.490 26.795 1.00 22.53 265 GLY A C 1
ATOM 1995 O O . GLY A 1 268 ? 27.150 69.749 27.877 1.00 24.89 265 GLY A O 1
ATOM 1996 N N . VAL A 1 269 ? 27.238 68.792 25.849 1.00 21.13 266 VAL A N 1
ATOM 1997 C CA . VAL A 1 269 ? 28.620 68.371 25.977 1.00 19.72 266 VAL A CA 1
ATOM 1998 C C . VAL A 1 269 ? 29.345 68.914 24.755 1.00 19.01 266 VAL A C 1
ATOM 1999 O O . VAL A 1 269 ? 29.064 68.496 23.639 1.00 20.20 266 VAL A O 1
ATOM 2003 N N . PRO A 1 270 ? 30.245 69.898 24.934 1.00 17.65 267 PRO A N 1
ATOM 2004 C CA . PRO A 1 270 ? 30.909 70.442 23.744 1.00 18.11 267 PRO A CA 1
ATOM 2005 C C . PRO A 1 270 ? 31.843 69.406 23.136 1.00 18.53 267 PRO A C 1
ATOM 2006 O O . PRO A 1 270 ? 32.625 68.789 23.831 1.00 19.29 267 PRO A O 1
ATOM 2010 N N . ALA A 1 271 ? 31.719 69.177 21.850 1.00 17.47 268 ALA A N 1
ATOM 2011 C CA . ALA A 1 271 ? 32.529 68.127 21.222 1.00 16.86 268 ALA A CA 1
ATOM 2012 C C . ALA A 1 271 ? 33.554 68.703 20.273 1.00 16.96 268 ALA A C 1
ATOM 2013 O O . ALA A 1 271 ? 33.540 69.902 20.003 1.00 17.63 268 ALA A O 1
ATOM 2015 N N . GLN A 1 272 ? 34.437 67.841 19.777 1.00 18.13 269 GLN A N 1
ATOM 2016 C CA . GLN A 1 272 ? 35.551 68.249 18.911 1.00 18.28 269 GLN A CA 1
ATOM 2017 C C . GLN A 1 272 ? 35.504 67.427 17.612 1.00 17.59 269 GLN A C 1
ATOM 2018 O O . GLN A 1 272 ? 35.306 66.211 17.647 1.00 18.15 269 GLN A O 1
ATOM 2024 N N . TYR A 1 273 ? 35.708 68.110 16.496 1.00 17.25 270 TYR A N 1
ATOM 2025 C CA . TYR A 1 273 ? 35.925 67.481 15.200 1.00 16.04 270 TYR A CA 1
ATOM 2026 C C . TYR A 1 273 ? 37.426 67.262 15.018 1.00 16.88 270 TYR A C 1
ATOM 2027 O O . TYR A 1 273 ? 38.231 68.173 15.239 1.00 18.22 270 TYR A O 1
ATOM 2036 N N . LYS A 1 274 ? 37.794 66.046 14.618 1.00 15.22 271 LYS A N 1
ATOM 2037 C CA . LYS A 1 274 ? 39.200 65.727 14.373 1.00 16.15 271 LYS A CA 1
ATOM 2038 C C . LYS A 1 274 ? 39.343 65.223 12.954 1.00 15.80 271 LYS A C 1
ATOM 2039 O O . LYS A 1 274 ? 38.630 64.293 12.509 1.00 15.95 271 LYS A O 1
ATOM 2045 N N . ASP A 1 275 ? 40.300 65.810 12.254 1.00 15.29 272 ASP A N 1
ATOM 2046 C CA . ASP A 1 275 ? 40.479 65.528 10.839 1.00 15.73 272 ASP A CA 1
ATOM 2047 C C . ASP A 1 275 ? 41.313 64.266 10.622 1.00 15.05 272 ASP A C 1
ATOM 2048 O O . ASP A 1 275 ? 41.776 63.617 11.588 1.00 15.12 272 ASP A O 1
ATOM 2053 N N . GLU A 1 276 ? 41.477 63.896 9.362 1.00 15.87 273 GLU A N 1
ATOM 2054 C CA . GLU A 1 276 ? 42.197 62.651 9.035 1.00 14.75 273 GLU A CA 1
ATOM 2055 C C . GLU A 1 276 ? 43.627 62.598 9.585 1.00 15.58 273 GLU A C 1
ATOM 2056 O O . GLU A 1 276 ? 44.043 61.547 10.088 1.00 16.32 273 GLU A O 1
ATOM 2062 N N . SER A 1 277 ? 44.343 63.717 9.510 1.00 16.79 274 SER A N 1
ATOM 2063 C CA A SER A 1 277 ? 45.705 63.759 10.030 0.34 17.88 274 SER A CA 1
ATOM 2064 C CA B SER A 1 277 ? 45.701 63.792 10.036 0.33 17.40 274 SER A CA 1
ATOM 2065 C CA C SER A 1 277 ? 45.700 63.782 10.046 0.33 17.75 274 SER A CA 1
ATOM 2066 C C . SER A 1 277 ? 45.726 63.411 11.518 1.00 17.58 274 SER A C 1
ATOM 2067 O O . SER A 1 277 ? 46.564 62.620 11.956 1.00 19.54 274 SER A O 1
ATOM 2074 N N . TRP A 1 278 ? 44.778 63.956 12.292 1.00 17.31 275 TRP A N 1
ATOM 2075 C CA . TRP A 1 278 ? 44.679 63.616 13.713 1.00 18.33 275 TRP A CA 1
ATOM 2076 C C . TRP A 1 278 ? 44.327 62.149 13.914 1.00 17.82 275 TRP A C 1
ATOM 2077 O O . TRP A 1 278 ? 44.904 61.461 14.752 1.00 17.89 275 TRP A O 1
ATOM 2088 N N . VAL A 1 279 ? 43.349 61.668 13.155 1.00 16.18 276 VAL A N 1
ATOM 2089 C CA . VAL A 1 279 ? 42.902 60.283 13.325 1.00 16.26 276 VAL A CA 1
ATOM 2090 C C . VAL A 1 279 ? 44.013 59.271 13.037 1.00 16.62 276 VAL A C 1
ATOM 2091 O O . VAL A 1 279 ? 44.135 58.265 13.747 1.00 16.59 276 VAL A O 1
ATOM 2095 N N . ARG A 1 280 ? 44.815 59.530 12.010 1.00 16.87 277 ARG A N 1
ATOM 2096 C CA . ARG A 1 280 ? 45.895 58.596 11.696 1.00 18.05 277 ARG A CA 1
ATOM 2097 C C . ARG A 1 280 ? 46.935 58.510 12.795 1.00 19.11 277 ARG A C 1
ATOM 2098 O O . ARG A 1 280 ? 47.464 57.436 13.049 1.00 20.98 277 ARG A O 1
ATOM 2106 N N . LYS A 1 281 ? 47.159 59.607 13.505 1.00 18.89 278 LYS A N 1
ATOM 2107 C CA . LYS A 1 281 ? 48.042 59.556 14.693 1.00 20.05 278 LYS A CA 1
ATOM 2108 C C . LYS A 1 281 ? 47.380 58.866 15.871 1.00 19.14 278 LYS A C 1
ATOM 2109 O O . LYS A 1 281 ? 47.986 57.995 16.519 1.00 21.44 278 LYS A O 1
ATOM 2115 N N . PHE A 1 282 ? 46.103 59.194 16.118 1.00 18.20 279 PHE A N 1
ATOM 2116 C CA . PHE A 1 282 ? 45.334 58.634 17.234 1.00 18.52 279 PHE A CA 1
ATOM 2117 C C . PHE A 1 282 ? 45.281 57.097 17.179 1.00 19.62 279 PHE A C 1
ATOM 2118 O O . PHE A 1 282 ? 45.424 56.423 18.204 1.00 21.40 279 PHE A O 1
ATOM 2126 N N . ALA A 1 283 ? 45.059 56.555 15.984 1.00 19.17 280 ALA A N 1
ATOM 2127 C CA . ALA A 1 283 ? 44.883 55.122 15.808 1.00 20.08 280 ALA A CA 1
ATOM 2128 C C . ALA A 1 283 ? 46.150 54.406 15.344 1.00 20.76 280 ALA A C 1
ATOM 2129 O O . ALA A 1 283 ? 46.113 53.198 15.065 1.00 21.09 280 ALA A O 1
ATOM 2131 N N . SER A 1 284 ? 47.257 55.137 15.241 1.00 21.01 281 SER A N 1
ATOM 2132 C CA A SER A 1 284 ? 48.531 54.542 14.836 0.50 21.65 281 SER A CA 1
ATOM 2133 C CA B SER A 1 284 ? 48.535 54.548 14.843 0.50 22.19 281 SER A CA 1
ATOM 2134 C C . SER A 1 284 ? 48.882 53.383 15.763 1.00 22.13 281 SER A C 1
ATOM 2135 O O . SER A 1 284 ? 48.677 53.448 16.991 1.00 22.20 281 SER A O 1
ATOM 2140 N N . GLY A 1 285 ? 49.375 52.309 15.175 1.00 21.92 282 GLY A N 1
ATOM 2141 C CA . GLY A 1 285 ? 49.759 51.150 15.975 1.00 23.11 282 GLY A CA 1
ATOM 2142 C C . GLY A 1 285 ? 48.627 50.189 16.332 1.00 22.37 282 GLY A C 1
ATOM 2143 O O . GLY A 1 285 ? 48.882 49.049 16.728 1.00 24.35 282 GLY A O 1
ATOM 2144 N N . ALA A 1 286 ? 47.369 50.619 16.181 1.00 21.86 283 ALA A N 1
ATOM 2145 C CA . ALA A 1 286 ? 46.245 49.753 16.497 1.00 21.47 283 ALA A CA 1
ATOM 2146 C C . ALA A 1 286 ? 46.095 48.682 15.423 1.00 20.69 283 ALA A C 1
ATOM 2147 O O . ALA A 1 286 ? 46.375 48.935 14.234 1.00 22.19 283 ALA A O 1
ATOM 2149 N N . GLN A 1 287 ? 45.666 47.500 15.845 1.00 20.07 284 GLN A N 1
ATOM 2150 C CA . GLN A 1 287 ? 45.491 46.394 14.915 1.00 21.00 284 GLN A CA 1
ATOM 2151 C C . GLN A 1 287 ? 44.035 46.292 14.494 1.00 19.15 284 GLN A C 1
ATOM 2152 O O . GLN A 1 287 ? 43.132 46.296 15.344 1.00 20.17 284 GLN A O 1
ATOM 2158 N N . ALA A 1 288 ? 43.829 46.188 13.185 1.00 17.94 285 ALA A N 1
ATOM 2159 C CA . ALA A 1 288 ? 42.492 45.943 12.656 1.00 17.36 285 ALA A CA 1
ATOM 2160 C C . ALA A 1 288 ? 41.984 44.599 13.127 1.00 17.03 285 ALA A C 1
ATOM 2161 O O . ALA A 1 288 ? 42.761 43.658 13.358 1.00 19.38 285 ALA A O 1
ATOM 2163 N N . ARG A 1 289 ? 40.668 44.523 13.239 1.00 16.59 286 ARG A N 1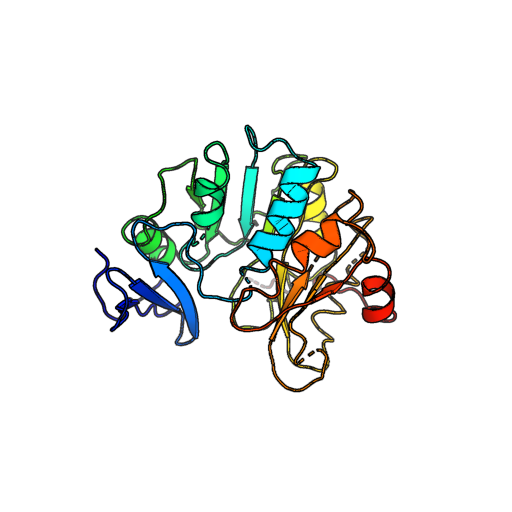
ATOM 2164 C CA . ARG A 1 289 ? 39.996 43.254 13.585 1.00 16.14 286 ARG A CA 1
ATOM 2165 C C . ARG A 1 289 ? 39.460 42.554 12.349 1.00 15.64 286 ARG A C 1
ATOM 2166 O O . ARG A 1 289 ? 39.072 43.205 11.367 1.00 15.05 286 ARG A O 1
ATOM 2174 N N . HIS A 1 290 ? 39.429 41.228 12.423 1.00 15.75 287 HIS A N 1
ATOM 2175 C CA . HIS A 1 290 ? 38.875 40.381 11.372 1.00 15.59 287 HIS A CA 1
ATOM 2176 C C . HIS A 1 290 ? 37.829 39.452 11.953 1.00 15.87 287 HIS A C 1
ATOM 2177 O O . HIS A 1 290 ? 37.859 39.127 13.148 1.00 16.43 287 HIS A O 1
ATOM 2184 N N . ASP A 1 291 ? 36.891 39.034 11.106 1.00 16.16 288 ASP A N 1
ATOM 2185 C CA . ASP A 1 291 ? 35.905 38.033 11.507 1.00 17.69 288 ASP A CA 1
ATOM 2186 C C . ASP A 1 291 ? 36.628 36.816 12.069 1.00 19.73 288 ASP A C 1
ATOM 2187 O O . ASP A 1 291 ? 37.669 36.410 11.551 1.00 21.11 288 ASP A O 1
ATOM 2192 N N . GLY A 1 292 ? 36.058 36.279 13.136 1.00 21.75 289 GLY A N 1
ATOM 2193 C CA . GLY A 1 292 ? 36.530 35.028 13.702 1.00 23.08 289 GLY A CA 1
ATOM 2194 C C . GLY A 1 292 ? 36.335 33.839 12.777 1.00 23.64 289 GLY A C 1
ATOM 2195 O O . GLY A 1 292 ? 35.494 33.855 11.856 1.00 23.95 289 GLY A O 1
ATOM 2196 N N . VAL A 1 293 ? 37.128 32.802 13.018 1.00 23.63 290 VAL A N 1
ATOM 2197 C CA A VAL A 1 293 ? 36.976 31.529 12.320 0.50 23.68 290 VAL A CA 1
ATOM 2198 C CA B VAL A 1 293 ? 36.964 31.528 12.323 0.50 23.52 290 VAL A CA 1
ATOM 2199 C C . VAL A 1 293 ? 35.568 30.974 12.594 1.00 23.31 290 VAL A C 1
ATOM 2200 O O . VAL A 1 293 ? 34.952 31.285 13.627 1.00 23.37 290 VAL A O 1
ATOM 2207 N N . SER A 1 294 ? 35.059 30.163 11.673 1.00 23.72 291 SER A N 1
ATOM 2208 C CA . SER A 1 294 ? 33.742 29.587 11.859 1.00 23.30 291 SER A CA 1
ATOM 2209 C C . SER A 1 294 ? 33.687 28.631 13.045 1.00 23.33 291 SER A C 1
ATOM 2210 O O . SER A 1 294 ? 34.561 27.751 13.203 1.00 23.62 291 SER A O 1
ATOM 2213 N N . THR A 1 295 ? 32.660 28.809 13.870 1.00 23.55 292 THR A N 1
ATOM 2214 C CA . THR A 1 295 ? 32.490 27.950 15.057 1.00 24.05 292 THR A CA 1
ATOM 2215 C C . THR A 1 295 ? 31.169 27.198 14.963 1.00 24.80 292 THR A C 1
ATOM 2216 O O . THR A 1 295 ? 30.674 26.622 15.948 1.00 25.68 292 THR A O 1
ATOM 2220 N N . LEU A 1 296 ? 30.596 27.205 13.762 1.00 25.48 293 LEU A N 1
ATOM 2221 C CA . LEU A 1 296 ? 29.389 26.435 13.475 1.00 26.84 293 LEU A CA 1
ATOM 2222 C C . LEU A 1 296 ? 29.605 24.944 13.755 1.00 26.78 293 LEU A C 1
ATOM 2223 O O . LEU A 1 296 ? 30.550 24.337 13.249 1.00 26.30 293 LEU A O 1
ATOM 2228 N N . GLN A 1 297 ? 28.714 24.376 14.563 1.00 27.93 294 GLN A N 1
ATOM 2229 C CA . GLN A 1 297 ? 28.726 22.941 14.854 1.00 29.61 294 GLN A CA 1
ATOM 2230 C C . GLN A 1 297 ? 27.559 22.246 14.124 1.00 32.65 294 GLN A C 1
ATOM 2231 O O . GLN A 1 297 ? 26.413 22.721 14.150 1.00 34.36 294 GLN A O 1
ATOM 2245 N N . PRO A 1 299 ? 25.092 18.747 13.393 1.00 38.22 296 PRO A N 1
ATOM 2246 C CA . PRO A 1 299 ? 24.548 17.588 14.108 1.00 38.24 296 PRO A CA 1
ATOM 2247 C C . PRO A 1 299 ? 25.044 16.253 13.536 1.00 38.75 296 PRO A C 1
ATOM 2248 O O . PRO A 1 299 ? 25.394 16.184 12.352 1.00 39.24 296 PRO A O 1
#

Organism: Corynebacterium glutamicum (strain ATCC 13032 / DSM 20300 / JCM 1318 / BCRC 11384 / CCUG 27702 / LMG 3730 / NBRC 12168 / NCIMB 10025 / NRRL B-2784 / 534) (NCBI:txid196627)

Nearest PDB structures (foldseek):
  3gjy-assembly1_A  TM=1.003E+00  e=2.576E-59  Corynebacterium glutamicum ATCC 13032
  6o64-assembly2_C  TM=7.243E-01  e=1.997E-11  Arabidopsis thaliana
  6o64-assembly4_H  TM=6.587E-01  e=1.599E-10  Arabidopsis thaliana
  6gkz-assembly2_B-2  TM=6.952E-01  e=8.273E-05  Coptis japonica
  3dlc-assembly1_A  TM=5.276E-01  e=2.072E-04  Methanococcus maripaludis

Radius of gyration: 17.98 Å; Cα contacts (8 Å, |Δi|>4): 616; chains: 1; bounding box: 50×60×38 Å

B-factor: mean 20.23, std 8.63, range [9.42, 53.52]

Foldseek 3Di:
DDDADWDDWPPWIWGWDADPPAAQWIFIDTNNHTFFIDRAPCLQDGADLVLLCVLQQCLCCVVPHDLLEAEEEEADGQLCNLQNSCVVRVNYFYEYEAQIVVSVVCSVVPVHHDDPRSYHYDHDNSLVLQVAAAQQHQEYEYQPPHPDADPQSCQALVSVQSVLRNHHAFGYYKYKGKDALVCLSVLQSLQSVRAPFKKKKDQPVVVRVGIDIMMIHGVDADDACPDPSLVVSQVSQCPHPGRIHIGGRVRSCVVSPPRHHDHDDDDPDDD

Secondary structure (DSSP, 8-state):
----EEEE-SSSEEEEEE-SSSTTEEEEEETTEEEEEEETT-TT---S---HHHHHHHHHHHHHS-GGG-EEEEES-GGG--HHHHHHSTT-EEEEEES-HHHHHHHHHHS--PPTTTEEEEES----GGGPPTT-EEEEEE--STTSPPPGGGSBHHHHHHHHHHEEEEEEEEEEEEE-TT-HHHHHHHH----SB--EEE-----SSS-EEEE--BSSPPPPTTSHHHHHHHHHHTSSSS--EEE-HHHHHHHTTTPPPB-PPPP----

InterPro domains:
  IPR029063 S-adenosyl-L-methionine-dependent methyltransferase superfamily [G3DSA:3.40.50.150] (18-295)
  IPR029063 S-adenosyl-L-methionine-dependent methyltransferase superfamily [SSF53335] (38-249)

Solvent-accessible surface area: 12721 Å² total

CATH classification: 3.40.50.150

Sequence (271 aa):
TPIAGTYEEGEYSSVVIEELEADSYTTDGWLISINGVPSSHIVLGQQPQALEFEYRWIATGARAFIDAHQDASKLRITHLGGGACTARYFADVYPQQSRNTVVELDAELARLSREEWFDIPRAPRVKIRVDDDDARVAESSFTPASRDVIIRDVFAGAITPQNFTTVEFFEHCHRGLAPGGLYVVANCGDHSDLRGAKSSELAGEVFEHVAVIADPPLKGRRYGNIILGSDTEFFSSNSTEASAITRREELLGGGVPAQYKDESSSWVRKFASSGAQARHDGVVSTLQP